Protein AF-A0A969PT98-F1 (afdb_monomer_lite)

Secondary structure (DSSP, 8-state):
-HHHHHHHHHHHHH-TTHHHHHHHHHHHHHHHTTT---HHHHHHHHHHHHHHHHHHHHHHHHHHTHHHHHHHHGGG-----HHHHHHHHHHHHHHTTS-SSHHHHH-TT---TT--HHHHHHHHHHHHHHHHHHHHHHHS-HHHHHHHHHHHHHHHHHHHHHHHHHT--GGG-GGGGHHHHHHHHHHHHHHHHHHHHS--SSHHHHHHHHHHHHHHHHHHHHHHT-

Foldseek 3Di:
DVVLLVVLLVLCVVPVLVVLVLVLVLVLVCVVVVVDDDPVNVVSVVSVVSSCVSCVVVVVVCVVVVVVVCVVQVVFLPLDPLVNLVVLLLVLLVCLQFNQCVCCVPPVPPPPVPPSVCVVVSVVVVVLLVVLLVCCVVPHDSSPSSSLCSLQPRQLVVVSVVCVVSVTSVSSDSVSRVSNSVSSVVSNVVVLVVQCPDPDPDVVSNVVSVVVVVVSVVSVVVVVVD

Radius of gyration: 20.77 Å; chains: 1; bounding box: 44×59×54 Å

pLDDT: mean 85.61, std 12.95, range [35.06, 97.88]

Sequence (226 aa):
MVFYSLSIVLGLYTHLLSILVAIAQGIYLVIIEKFRVSKKIVSYLISCFTAILLFSPWIFTILNHSSGAKAALAWLDKTAKLQENLISFVNNIFNAIIDFWFVYNYFPNLNFPNLRFGIYIKPLLLILMVYSFYFIYRKTSIKIWLFILTLTFVPPLLIVIRDINANSGSLSQARYLIPCYLGISIAIAYLFATQIKNKFRNLWQKKFWYLSTILLISFWDFILCN

Structure (mmCIF, N/CA/C/O backbone):
data_AF-A0A969PT98-F1
#
_entry.id   AF-A0A969PT98-F1
#
loop_
_atom_site.group_PDB
_atom_site.id
_atom_site.type_symbol
_atom_site.label_atom_id
_atom_site.label_alt_id
_atom_site.label_comp_id
_atom_site.label_asym_id
_atom_site.label_entity_id
_atom_site.label_seq_id
_atom_site.pdbx_PDB_ins_code
_atom_site.Cartn_x
_atom_site.Cartn_y
_atom_site.Cartn_z
_atom_site.occupancy
_atom_site.B_iso_or_equiv
_atom_site.auth_seq_id
_atom_site.auth_comp_id
_atom_site.auth_asym_id
_atom_site.auth_atom_id
_atom_site.pdbx_PDB_model_num
ATOM 1 N N . MET A 1 1 ? -15.927 -13.243 -10.147 1.00 79.06 1 MET A N 1
ATOM 2 C CA . MET A 1 1 ? -14.813 -13.788 -10.950 1.00 79.06 1 MET A CA 1
ATOM 3 C C . MET A 1 1 ? -14.511 -12.912 -12.162 1.00 79.06 1 MET A C 1
ATOM 5 O O . MET A 1 1 ? -13.425 -12.357 -12.204 1.00 79.06 1 MET A O 1
ATOM 9 N N . VAL A 1 2 ? -15.465 -12.703 -13.082 1.00 84.75 2 VAL A N 1
ATOM 10 C CA . VAL A 1 2 ? -15.249 -11.905 -14.313 1.00 84.75 2 VAL A CA 1
ATOM 11 C C . VAL A 1 2 ? -14.804 -10.467 -14.022 1.00 84.75 2 VAL A C 1
ATOM 13 O O . VAL A 1 2 ? -13.723 -10.078 -14.445 1.00 84.75 2 VAL A O 1
ATOM 16 N N . PHE A 1 3 ? -15.563 -9.710 -13.220 1.00 91.38 3 PHE A N 1
ATOM 17 C CA . PHE A 1 3 ? -15.194 -8.329 -12.867 1.00 91.38 3 PHE A CA 1
ATOM 18 C C . PHE A 1 3 ? -13.823 -8.222 -12.195 1.00 91.38 3 PHE A C 1
ATOM 20 O O . PHE A 1 3 ? -13.052 -7.329 -12.508 1.00 91.38 3 PHE A O 1
ATOM 27 N N . TYR A 1 4 ? -13.493 -9.170 -11.317 1.00 90.19 4 TYR A N 1
ATOM 28 C CA . TYR A 1 4 ? -12.198 -9.189 -10.644 1.00 90.19 4 TYR A CA 1
ATOM 29 C C . TYR A 1 4 ? -11.046 -9.490 -11.615 1.00 90.19 4 TYR A C 1
ATOM 31 O O . TYR A 1 4 ? -10.011 -8.834 -11.563 1.00 90.19 4 TYR A O 1
ATOM 39 N N . SER A 1 5 ? -11.251 -10.425 -12.549 1.00 88.31 5 SER A N 1
ATOM 40 C CA . SER A 1 5 ? -10.281 -10.716 -13.614 1.00 88.31 5 SER A CA 1
ATOM 41 C C . SER A 1 5 ? -10.047 -9.482 -14.486 1.00 88.31 5 SER A C 1
ATOM 43 O O . SER A 1 5 ? -8.901 -9.127 -14.736 1.00 88.31 5 SER A O 1
ATOM 45 N N . LEU A 1 6 ? -11.121 -8.781 -14.875 1.00 91.62 6 LEU A N 1
ATOM 46 C CA . LEU A 1 6 ? -11.037 -7.520 -15.619 1.00 91.62 6 LEU A CA 1
ATOM 47 C C . LEU A 1 6 ? -10.257 -6.453 -14.845 1.00 91.62 6 LEU A C 1
ATOM 49 O O . LEU A 1 6 ? -9.418 -5.783 -15.435 1.00 91.62 6 LEU A O 1
ATOM 53 N N . SER A 1 7 ? -10.467 -6.322 -13.531 1.00 93.81 7 SER A N 1
ATOM 54 C CA . SER A 1 7 ? -9.690 -5.391 -12.706 1.00 93.81 7 SER A CA 1
ATOM 55 C C . SER A 1 7 ? -8.195 -5.723 -12.691 1.00 93.81 7 SER A C 1
ATOM 57 O O . SER A 1 7 ? -7.383 -4.807 -12.800 1.00 93.81 7 SER A O 1
ATOM 59 N N . ILE A 1 8 ? -7.815 -7.006 -12.594 1.00 93.12 8 ILE A N 1
ATOM 60 C CA . ILE A 1 8 ? -6.398 -7.408 -12.655 1.00 93.12 8 ILE A CA 1
ATOM 61 C C . ILE A 1 8 ? -5.821 -7.122 -14.044 1.00 93.12 8 ILE A C 1
ATOM 63 O O . ILE A 1 8 ? -4.739 -6.552 -14.135 1.00 93.12 8 ILE A O 1
ATOM 67 N N . VAL A 1 9 ? -6.536 -7.481 -15.116 1.00 93.06 9 VAL A N 1
ATOM 68 C CA . VAL A 1 9 ? -6.104 -7.216 -16.498 1.00 93.06 9 VAL A CA 1
ATOM 69 C C . VAL A 1 9 ? -5.870 -5.726 -16.694 1.00 93.06 9 VAL A C 1
ATOM 71 O O . VAL A 1 9 ? -4.766 -5.326 -17.042 1.00 93.06 9 VAL A O 1
ATOM 74 N N . LEU A 1 10 ? -6.873 -4.894 -16.409 1.00 93.56 10 LEU A N 1
ATOM 75 C CA . LEU A 1 10 ? -6.755 -3.445 -16.548 1.00 93.56 10 LEU A CA 1
ATOM 76 C C . LEU A 1 10 ? -5.591 -2.902 -15.719 1.00 93.56 10 LEU A C 1
ATOM 78 O O . LEU A 1 10 ? -4.825 -2.087 -16.229 1.00 93.56 10 LEU A O 1
ATOM 82 N N . GLY A 1 11 ? -5.411 -3.407 -14.495 1.00 92.25 11 GLY A N 1
ATOM 83 C CA . GLY A 1 11 ? -4.276 -3.069 -13.643 1.00 92.25 11 GLY A CA 1
ATOM 84 C C . GLY A 1 11 ? -2.930 -3.406 -14.283 1.00 92.25 11 GLY A C 1
ATOM 85 O O . GLY A 1 11 ? -2.039 -2.564 -14.270 1.00 92.25 11 GLY A O 1
ATOM 86 N N . LEU A 1 12 ? -2.773 -4.592 -14.879 1.00 92.62 12 LEU A N 1
ATOM 87 C CA . LEU A 1 12 ? -1.535 -5.000 -15.561 1.00 92.62 12 LEU A CA 1
ATOM 88 C C . LEU A 1 12 ? -1.262 -4.153 -16.811 1.00 92.62 12 LEU A C 1
ATOM 90 O O . LEU A 1 12 ? -0.113 -3.793 -17.057 1.00 92.62 12 LEU A O 1
ATOM 94 N N . TYR A 1 13 ? -2.311 -3.790 -17.553 1.00 91.25 13 TYR A N 1
ATOM 95 C CA . TYR A 1 13 ? -2.217 -2.924 -18.732 1.00 91.25 13 TYR A CA 1
ATOM 96 C C . TYR A 1 13 ? -1.904 -1.461 -18.386 1.00 91.25 13 TYR A C 1
ATOM 98 O O . TYR A 1 13 ? -1.248 -0.786 -19.174 1.00 91.25 13 TYR A O 1
ATOM 106 N N . THR A 1 14 ? -2.344 -0.959 -17.226 1.00 90.69 14 THR A N 1
ATOM 107 C CA . THR A 1 14 ? -1.981 0.399 -16.772 1.00 90.69 14 THR A CA 1
ATOM 108 C C . THR A 1 14 ? -0.616 0.430 -16.105 1.00 90.69 14 THR A C 1
ATOM 110 O O . THR A 1 14 ? 0.157 1.361 -16.321 1.00 90.69 14 THR A O 1
ATOM 113 N N . HIS A 1 15 ? -0.321 -0.554 -15.255 1.00 88.19 15 HIS A N 1
ATOM 114 C CA . HIS A 1 15 ? 0.910 -0.573 -14.484 1.00 88.19 15 HIS A CA 1
ATOM 115 C C . HIS A 1 15 ? 1.327 -1.998 -14.097 1.00 88.19 15 HIS A C 1
ATOM 117 O O . HIS A 1 15 ? 0.662 -2.669 -13.308 1.00 88.19 15 HIS A O 1
ATOM 123 N N . LEU A 1 16 ? 2.507 -2.431 -14.551 1.00 87.88 16 LEU A N 1
ATOM 124 C CA . LEU A 1 16 ? 3.060 -3.768 -14.272 1.00 87.88 16 LEU A CA 1
ATOM 125 C C . LEU A 1 16 ? 3.146 -4.093 -12.767 1.00 87.88 16 LEU A C 1
ATOM 127 O O . LEU A 1 16 ? 2.915 -5.229 -12.364 1.00 87.88 16 LEU A O 1
ATOM 131 N N . LEU A 1 17 ? 3.419 -3.097 -11.909 1.00 87.88 17 LEU A N 1
ATOM 132 C CA . LEU A 1 17 ? 3.474 -3.307 -10.450 1.00 87.88 17 LEU A CA 1
ATOM 133 C C . LEU A 1 17 ? 2.110 -3.589 -9.797 1.00 87.88 17 LEU A C 1
ATOM 135 O O . LEU A 1 17 ? 2.072 -3.904 -8.609 1.00 87.88 17 LEU A O 1
ATOM 139 N N . SER A 1 18 ? 1.000 -3.537 -10.538 1.00 91.19 18 SER A N 1
ATOM 140 C CA . SER A 1 18 ? -0.303 -4.011 -10.045 1.00 91.19 18 SER A CA 1
ATOM 141 C C . SER A 1 18 ? -0.260 -5.481 -9.610 1.00 91.19 18 SER A C 1
ATOM 143 O O . SER A 1 18 ? -1.013 -5.879 -8.719 1.00 91.19 18 SER A O 1
ATOM 145 N N . ILE A 1 19 ? 0.692 -6.266 -10.130 1.00 93.31 19 ILE A N 1
ATOM 146 C CA . ILE A 1 19 ? 0.949 -7.630 -9.662 1.00 93.31 19 ILE A CA 1
ATOM 147 C C . ILE A 1 19 ? 1.291 -7.689 -8.166 1.00 93.31 19 ILE A C 1
ATOM 149 O O . ILE A 1 19 ? 0.906 -8.641 -7.495 1.00 93.31 19 ILE A O 1
ATOM 153 N N . LEU A 1 20 ? 1.939 -6.660 -7.606 1.00 94.62 20 LEU A N 1
ATOM 154 C CA . LEU A 1 20 ? 2.238 -6.595 -6.171 1.00 94.62 20 LEU A CA 1
ATOM 155 C C . LEU A 1 20 ? 0.957 -6.481 -5.338 1.00 94.62 20 LEU A C 1
ATOM 157 O O . LEU A 1 20 ? 0.854 -7.077 -4.266 1.00 94.62 20 LEU A O 1
ATOM 161 N N . VAL A 1 21 ? -0.040 -5.755 -5.851 1.00 95.00 21 VAL A N 1
ATOM 162 C CA . VAL A 1 21 ? -1.365 -5.646 -5.227 1.00 95.00 21 VAL A CA 1
ATOM 163 C C . VAL A 1 21 ? -2.109 -6.972 -5.328 1.00 95.00 21 VAL A C 1
ATOM 165 O O . VAL A 1 21 ? -2.705 -7.402 -4.342 1.00 95.00 21 VAL A O 1
ATOM 168 N N . ALA A 1 22 ? -2.033 -7.652 -6.475 1.00 95.88 22 ALA A N 1
ATOM 169 C CA . ALA A 1 22 ? -2.583 -8.997 -6.610 1.00 95.88 22 ALA A CA 1
ATOM 170 C C . ALA A 1 22 ? -1.934 -9.943 -5.583 1.00 95.88 22 ALA A C 1
ATOM 172 O O . ALA A 1 22 ? -2.643 -10.576 -4.810 1.00 95.88 22 ALA A O 1
ATOM 173 N N . ILE A 1 23 ? -0.602 -9.959 -5.453 1.00 96.94 23 ILE A N 1
ATOM 174 C CA . ILE A 1 23 ? 0.094 -10.773 -4.439 1.00 96.94 23 ILE A CA 1
ATOM 175 C C . ILE A 1 23 ? -0.390 -10.439 -3.019 1.00 96.94 23 ILE A C 1
ATOM 177 O O . ILE A 1 23 ? -0.700 -11.354 -2.255 1.00 96.94 23 ILE A O 1
ATOM 181 N N . ALA A 1 24 ? -0.530 -9.154 -2.674 1.00 96.94 24 ALA A N 1
ATOM 182 C CA . ALA A 1 24 ? -1.074 -8.733 -1.382 1.00 96.94 24 ALA A CA 1
ATOM 183 C C . ALA A 1 24 ? -2.491 -9.288 -1.137 1.00 96.94 24 ALA A C 1
ATOM 185 O O . ALA A 1 24 ? -2.772 -9.823 -0.062 1.00 96.94 24 ALA A O 1
ATOM 186 N N . GLN A 1 25 ? -3.364 -9.229 -2.147 1.00 96.50 25 GLN A N 1
ATOM 187 C CA . GLN A 1 25 ? -4.721 -9.783 -2.094 1.00 96.50 25 GLN A CA 1
ATOM 188 C C . GLN A 1 25 ? -4.727 -11.316 -1.999 1.00 96.50 25 GLN A C 1
ATOM 190 O O . GLN A 1 25 ? -5.554 -11.882 -1.283 1.00 96.50 25 GLN A O 1
ATOM 195 N N . GLY A 1 26 ? -3.789 -11.993 -2.664 1.00 96.75 26 GLY A N 1
ATOM 196 C CA . GLY A 1 26 ? -3.596 -13.437 -2.558 1.00 96.75 26 GLY A CA 1
ATOM 197 C C . GLY A 1 26 ? -3.192 -13.860 -1.147 1.00 96.75 26 GLY A C 1
ATOM 198 O O . GLY A 1 26 ? -3.825 -14.745 -0.571 1.00 96.75 26 GLY A O 1
ATOM 199 N N . ILE A 1 27 ? -2.201 -13.183 -0.555 1.00 97.19 27 ILE A N 1
ATOM 200 C CA . ILE A 1 27 ? -1.777 -13.409 0.838 1.00 97.19 27 ILE A CA 1
ATOM 201 C C . ILE A 1 27 ? -2.952 -13.177 1.792 1.00 97.19 27 ILE A C 1
ATOM 203 O O . ILE A 1 27 ? -3.241 -14.029 2.635 1.00 97.19 27 ILE A O 1
ATOM 207 N N . TYR A 1 28 ? -3.669 -12.062 1.626 1.00 97.69 28 TYR A N 1
ATOM 208 C CA . TYR A 1 28 ? -4.881 -11.769 2.388 1.00 97.69 28 TYR A CA 1
ATOM 209 C C . TYR A 1 28 ? -5.888 -12.924 2.319 1.00 97.69 28 TYR A C 1
ATOM 211 O O . TYR A 1 28 ? -6.358 -13.404 3.353 1.00 97.69 28 TYR A O 1
ATOM 219 N N . LEU A 1 29 ? -6.198 -13.398 1.111 1.00 97.25 29 LEU A N 1
ATOM 220 C CA . LEU A 1 29 ? -7.203 -14.432 0.901 1.00 97.25 29 LEU A CA 1
ATOM 221 C C . LEU A 1 29 ? -6.787 -15.770 1.525 1.00 97.25 29 LEU A C 1
ATOM 223 O O . LEU A 1 29 ? -7.607 -16.410 2.183 1.00 97.25 29 LEU A O 1
ATOM 227 N N . VAL A 1 30 ? -5.520 -16.166 1.374 1.00 97.12 30 VAL A N 1
ATOM 228 C CA . VAL A 1 30 ? -4.971 -17.398 1.965 1.00 97.12 30 VAL A CA 1
ATOM 229 C C . VAL A 1 30 ? -5.085 -17.377 3.491 1.00 97.12 30 VAL A C 1
ATOM 231 O O . VAL A 1 30 ? -5.524 -18.364 4.086 1.00 97.12 30 VAL A O 1
ATOM 234 N N . ILE A 1 31 ? -4.752 -16.251 4.128 1.00 97.06 31 ILE A N 1
ATOM 235 C CA . ILE A 1 31 ? -4.847 -16.107 5.587 1.00 97.06 31 ILE A CA 1
ATOM 236 C C . ILE A 1 31 ? -6.314 -16.146 6.043 1.00 97.06 31 ILE A C 1
ATOM 238 O O . ILE A 1 31 ? -6.644 -16.857 6.995 1.00 97.06 31 ILE A O 1
ATOM 242 N N . ILE A 1 32 ? -7.218 -15.433 5.359 1.00 97.19 32 ILE A N 1
ATOM 243 C CA . ILE A 1 32 ? -8.652 -15.405 5.705 1.00 97.19 32 ILE A CA 1
ATOM 244 C C . ILE A 1 32 ? -9.302 -16.784 5.576 1.00 97.19 32 ILE A C 1
ATOM 246 O O . ILE A 1 32 ? -10.131 -17.160 6.408 1.00 97.19 32 ILE A O 1
ATOM 250 N N . GLU A 1 33 ? -8.914 -17.552 4.564 1.00 96.56 33 GLU A N 1
ATOM 251 C CA . GLU A 1 33 ? -9.415 -18.907 4.326 1.00 96.56 33 GLU A CA 1
ATOM 252 C C . GLU A 1 33 ? -8.620 -19.970 5.118 1.00 96.56 33 GLU A C 1
ATOM 254 O O . GLU A 1 33 ? -8.833 -21.171 4.945 1.00 96.56 33 GLU A O 1
ATOM 259 N N . LYS A 1 34 ? -7.739 -19.544 6.041 1.00 94.94 34 LYS A N 1
ATOM 260 C CA . LYS A 1 34 ? -6.956 -20.400 6.950 1.00 94.94 34 LYS A CA 1
ATOM 261 C C . LYS A 1 34 ? -6.143 -21.470 6.216 1.00 94.94 34 LYS A C 1
ATOM 263 O O . LYS A 1 34 ? -6.106 -22.619 6.656 1.00 94.94 34 LYS A O 1
ATOM 268 N N . PHE A 1 35 ? -5.530 -21.101 5.092 1.00 93.31 35 PHE A N 1
ATOM 269 C CA . PHE A 1 35 ? -4.738 -22.000 4.242 1.00 93.31 35 PHE A CA 1
ATOM 270 C C . PHE A 1 35 ? -5.522 -23.203 3.682 1.00 93.31 35 PHE A C 1
ATOM 272 O O . PHE A 1 35 ? -4.926 -24.170 3.214 1.00 93.31 35 PHE A O 1
ATOM 279 N N . ARG A 1 36 ? -6.862 -23.162 3.696 1.00 93.50 36 ARG A N 1
ATOM 280 C CA . ARG A 1 36 ? -7.706 -24.205 3.099 1.00 93.50 36 ARG A CA 1
ATOM 281 C C . ARG A 1 36 ? -8.058 -23.837 1.668 1.00 93.50 36 ARG A C 1
ATOM 283 O O . ARG A 1 36 ? -8.481 -22.714 1.407 1.00 93.50 36 ARG A O 1
ATOM 290 N N . VAL A 1 37 ? -7.966 -24.799 0.752 1.00 93.75 37 VAL A N 1
ATOM 291 C CA . VAL A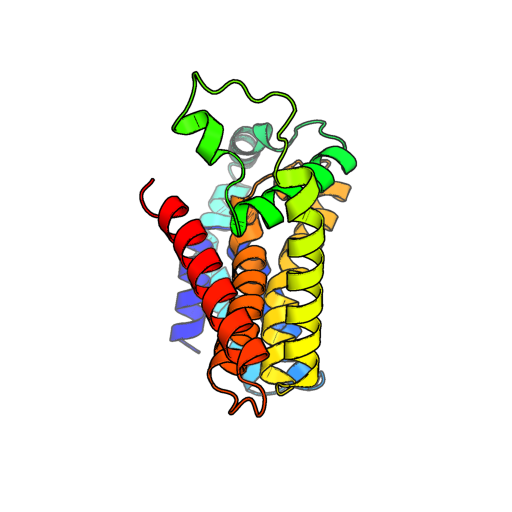 1 37 ? -8.397 -24.607 -0.639 1.00 93.75 37 VAL A CA 1
ATOM 292 C C . VAL A 1 37 ? -9.915 -24.450 -0.671 1.00 93.75 37 VAL A C 1
ATOM 294 O O . VAL A 1 37 ? -10.662 -25.415 -0.526 1.00 93.75 37 VAL A O 1
ATOM 297 N N . SER A 1 38 ? -10.380 -23.214 -0.839 1.00 95.06 38 SER A N 1
ATOM 298 C CA . SER A 1 38 ? -11.801 -22.893 -0.942 1.00 95.06 38 SER A CA 1
ATOM 299 C C . SER A 1 38 ? -12.173 -22.447 -2.352 1.00 95.06 38 SER A C 1
ATOM 301 O O . SER A 1 38 ? -11.320 -22.045 -3.148 1.00 95.06 38 SER A O 1
ATOM 303 N N . LYS A 1 39 ? -13.476 -22.451 -2.663 1.00 93.81 39 LYS A N 1
ATOM 304 C CA . LYS A 1 39 ? -13.993 -21.950 -3.951 1.00 93.81 39 LYS A CA 1
ATOM 305 C C . LYS A 1 39 ? -13.531 -20.517 -4.245 1.00 93.81 39 LYS A C 1
ATOM 307 O O . LYS A 1 39 ? -13.347 -20.166 -5.407 1.00 93.81 39 LYS A O 1
ATOM 312 N N . LYS A 1 40 ? -13.312 -19.696 -3.209 1.00 93.75 40 LYS A N 1
ATOM 313 C CA . LYS A 1 40 ? -12.803 -18.328 -3.371 1.00 93.75 40 LYS A CA 1
ATOM 314 C C . LYS A 1 40 ? -11.342 -18.313 -3.804 1.00 93.75 40 LYS A C 1
ATOM 316 O O . LYS A 1 40 ? -11.027 -17.580 -4.733 1.00 93.75 40 LYS A O 1
ATOM 321 N N . ILE A 1 41 ? -10.484 -19.130 -3.181 1.00 94.69 41 ILE A N 1
ATOM 322 C CA . ILE A 1 41 ? -9.074 -19.258 -3.587 1.00 94.69 41 ILE A CA 1
ATOM 323 C C . ILE A 1 41 ? -8.995 -19.745 -5.029 1.00 94.69 41 ILE A C 1
ATOM 325 O O . ILE A 1 41 ? -8.310 -19.131 -5.839 1.00 94.69 41 ILE A O 1
ATOM 329 N N . VAL A 1 42 ? -9.748 -20.791 -5.375 1.00 95.19 42 VAL A N 1
ATOM 330 C CA . VAL A 1 42 ? -9.774 -21.310 -6.748 1.00 95.19 42 VAL A CA 1
ATOM 331 C C . VAL A 1 42 ? -10.249 -20.234 -7.732 1.00 95.19 42 VAL A C 1
ATOM 333 O O . VAL A 1 42 ? -9.585 -19.991 -8.734 1.00 95.19 42 VAL A O 1
ATOM 336 N N . SER A 1 43 ? -11.339 -19.517 -7.435 1.00 94.75 43 SER A N 1
ATOM 337 C CA . SER A 1 43 ? -11.830 -18.438 -8.309 1.00 94.75 43 SER A CA 1
ATOM 338 C C . SER A 1 43 ? -10.824 -17.291 -8.458 1.00 94.75 43 SER A C 1
ATOM 340 O O . SER A 1 43 ? -10.668 -16.750 -9.554 1.00 94.75 43 SER A O 1
ATOM 342 N N . TYR A 1 44 ? -10.119 -16.938 -7.381 1.00 95.88 44 TYR A N 1
ATOM 343 C CA . TYR A 1 44 ? -9.041 -15.952 -7.398 1.00 95.88 44 TYR A CA 1
ATOM 344 C C . TYR A 1 44 ? -7.882 -16.415 -8.291 1.00 95.88 44 TYR A C 1
ATOM 346 O O . TYR A 1 44 ? -7.465 -15.671 -9.175 1.00 95.88 44 TYR A O 1
ATOM 354 N N . LEU A 1 45 ? -7.423 -17.662 -8.141 1.00 95.44 45 LEU A N 1
ATOM 355 C CA . LEU A 1 45 ? -6.340 -18.222 -8.953 1.00 95.44 45 LEU A CA 1
ATOM 356 C C . LEU A 1 45 ? -6.706 -18.277 -10.437 1.00 95.44 45 LEU A C 1
ATOM 358 O O . LEU A 1 45 ? -5.899 -17.872 -11.270 1.00 95.44 45 LEU A O 1
ATOM 362 N N . ILE A 1 46 ? -7.931 -18.697 -10.775 1.00 96.19 46 ILE A N 1
ATOM 363 C CA . ILE A 1 46 ? -8.386 -18.685 -12.171 1.00 96.19 46 ILE A CA 1
ATOM 364 C C . ILE A 1 46 ? -8.468 -17.244 -12.697 1.00 96.19 46 ILE A C 1
ATOM 366 O O . ILE A 1 46 ? -8.135 -17.001 -13.854 1.00 96.19 46 ILE A O 1
ATOM 370 N N . SER A 1 47 ? -8.850 -16.271 -11.861 1.00 95.75 47 SER A N 1
ATOM 371 C CA . SER A 1 47 ? -8.867 -14.856 -12.262 1.00 95.75 47 SER A CA 1
ATOM 372 C C . SER A 1 47 ? -7.460 -14.336 -12.572 1.00 95.75 47 SER A C 1
ATOM 374 O O . SER A 1 47 ? -7.256 -13.713 -13.611 1.00 95.75 47 SER A O 1
ATOM 376 N N . CYS A 1 48 ? -6.476 -14.643 -11.721 1.00 94.75 48 CYS A N 1
ATOM 377 C CA . CYS A 1 48 ? -5.072 -14.298 -11.959 1.00 94.75 48 CYS A CA 1
ATOM 378 C C . CYS A 1 48 ? -4.526 -14.982 -13.216 1.00 94.75 48 CYS A C 1
ATOM 380 O O . CYS A 1 48 ? -3.876 -14.335 -14.031 1.00 94.75 48 CYS A O 1
ATOM 382 N N . PHE A 1 49 ? -4.829 -16.268 -13.402 1.00 95.19 49 PHE A N 1
ATOM 383 C CA . PHE A 1 49 ? -4.421 -17.017 -14.587 1.00 95.19 49 PHE A CA 1
ATOM 384 C C . PHE A 1 49 ? -5.012 -16.419 -15.868 1.00 95.19 49 PHE A C 1
ATOM 386 O O . PHE A 1 49 ? -4.284 -16.156 -16.820 1.00 95.19 49 PHE A O 1
ATOM 393 N N . THR A 1 50 ? -6.312 -16.115 -15.860 1.00 94.88 50 THR A N 1
ATOM 394 C CA . THR A 1 50 ? -6.996 -15.455 -16.982 1.00 94.88 50 THR A CA 1
ATOM 395 C C . THR A 1 50 ? -6.359 -14.101 -17.284 1.00 94.88 50 THR A C 1
ATOM 397 O O . THR A 1 50 ? -6.141 -13.768 -18.446 1.00 94.88 50 THR A O 1
ATOM 400 N N . ALA A 1 51 ? -6.006 -13.331 -16.252 1.00 94.12 51 ALA A N 1
ATOM 401 C CA . ALA A 1 51 ? -5.367 -12.039 -16.440 1.00 94.12 51 ALA A CA 1
ATOM 402 C C . ALA A 1 51 ? -3.962 -12.146 -17.050 1.00 94.12 51 ALA A C 1
ATOM 404 O O . ALA A 1 51 ? -3.635 -11.381 -17.954 1.00 94.12 51 ALA A O 1
ATOM 405 N N . ILE A 1 52 ? -3.160 -13.119 -16.609 1.00 93.38 52 ILE A N 1
ATOM 406 C CA . ILE A 1 52 ? -1.834 -13.397 -17.179 1.00 93.38 52 ILE A CA 1
ATOM 407 C C . ILE A 1 52 ? -1.957 -1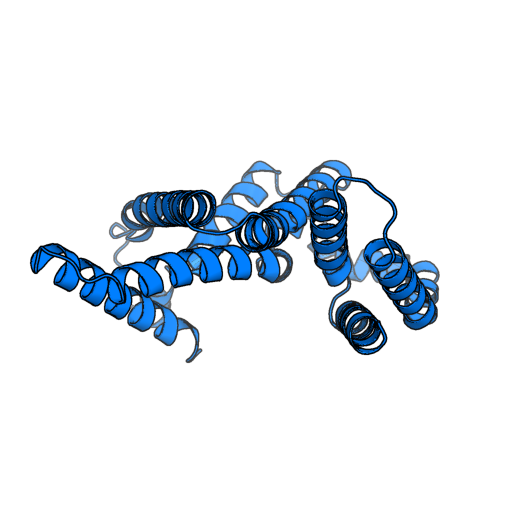3.849 -18.637 1.00 93.38 52 ILE A C 1
ATOM 409 O O . ILE A 1 52 ? -1.201 -13.370 -19.479 1.00 93.38 52 ILE A O 1
ATOM 413 N N . LEU A 1 53 ? -2.921 -14.719 -18.957 1.00 94.94 53 LEU A N 1
ATOM 414 C CA . LEU A 1 53 ? -3.173 -15.145 -20.336 1.00 94.94 53 LEU A CA 1
ATOM 415 C C . LEU A 1 53 ? -3.547 -13.965 -21.236 1.00 94.94 53 LEU A C 1
ATOM 417 O O . LEU A 1 53 ? -2.991 -13.834 -22.324 1.00 94.94 53 LEU A O 1
ATOM 421 N N . LEU A 1 54 ? -4.435 -13.082 -20.778 1.00 94.50 54 LEU A N 1
ATOM 422 C CA . LEU A 1 54 ? -4.831 -11.898 -21.543 1.00 94.50 54 LEU A CA 1
ATOM 423 C C . LEU A 1 54 ? -3.686 -10.887 -21.687 1.00 94.50 54 LEU A C 1
ATOM 425 O O . LEU A 1 54 ? -3.569 -10.246 -22.725 1.00 94.50 54 LEU A O 1
ATOM 429 N N . PHE A 1 55 ? -2.812 -10.776 -20.684 1.00 94.00 55 PHE A N 1
ATOM 430 C CA . PHE A 1 55 ? -1.626 -9.918 -20.732 1.00 94.00 55 PHE A CA 1
ATOM 431 C C . PHE A 1 55 ? -0.429 -10.562 -21.466 1.00 94.00 55 PHE A C 1
ATOM 433 O O . PHE A 1 55 ? 0.571 -9.893 -21.733 1.00 94.00 55 PHE A O 1
ATOM 440 N N . SER A 1 56 ? -0.516 -11.842 -21.841 1.00 93.44 56 SER A N 1
ATOM 441 C CA . SER A 1 56 ? 0.589 -12.588 -22.458 1.00 93.44 56 SER A CA 1
ATOM 442 C C . SER A 1 56 ? 1.176 -11.976 -23.740 1.00 93.44 56 SER A C 1
ATOM 444 O O . SER A 1 56 ? 2.397 -12.083 -23.894 1.00 93.44 56 SER A O 1
ATOM 446 N N . PRO A 1 57 ? 0.423 -11.267 -24.617 1.00 92.88 57 PRO A N 1
ATOM 447 C CA . PRO A 1 57 ? 1.023 -10.610 -25.779 1.00 92.88 57 PRO A CA 1
ATOM 448 C C . PRO A 1 57 ? 2.092 -9.584 -25.381 1.00 92.88 57 PRO A C 1
ATOM 450 O O . PRO A 1 57 ? 3.141 -9.508 -26.015 1.00 92.88 57 PRO A O 1
ATOM 453 N N . TRP A 1 58 ? 1.873 -8.844 -24.290 1.00 90.94 58 TRP A N 1
ATOM 454 C CA . TRP A 1 58 ? 2.845 -7.877 -23.773 1.00 90.94 58 TRP A CA 1
ATOM 455 C C . TRP A 1 58 ? 4.020 -8.543 -23.067 1.00 90.94 58 TRP A C 1
ATOM 457 O O . TRP A 1 58 ? 5.148 -8.070 -23.164 1.00 90.94 58 TRP A O 1
ATOM 467 N N . ILE A 1 59 ? 3.788 -9.671 -22.393 1.00 90.00 59 ILE A N 1
ATOM 468 C CA . ILE A 1 59 ? 4.887 -10.467 -21.830 1.00 90.00 59 ILE A CA 1
ATOM 469 C C . ILE A 1 59 ? 5.831 -10.897 -22.959 1.00 90.00 59 ILE A C 1
ATOM 471 O O . ILE A 1 59 ? 7.043 -10.718 -22.850 1.00 90.00 59 ILE A O 1
ATOM 475 N N . PHE A 1 60 ? 5.281 -11.395 -24.068 1.00 92.88 60 PHE A N 1
ATOM 476 C CA . PHE A 1 60 ? 6.065 -11.803 -25.231 1.00 92.88 60 PHE A CA 1
ATOM 477 C C . PHE A 1 60 ? 6.864 -10.638 -25.836 1.00 92.88 60 PHE A C 1
ATOM 479 O O . PHE A 1 60 ? 8.054 -10.791 -26.118 1.00 92.88 60 PHE A O 1
ATOM 486 N N . THR A 1 61 ? 6.262 -9.453 -25.988 1.00 90.25 61 THR A N 1
ATOM 487 C CA . THR A 1 61 ? 6.978 -8.288 -26.537 1.00 90.25 61 THR A CA 1
ATOM 488 C C . THR A 1 61 ? 8.105 -7.807 -25.625 1.00 90.25 61 THR A C 1
ATOM 490 O O . THR A 1 61 ? 9.189 -7.517 -26.136 1.00 90.25 61 THR A O 1
ATOM 493 N N . ILE A 1 62 ? 7.891 -7.776 -24.303 1.00 87.69 62 ILE A N 1
ATOM 494 C CA . ILE A 1 62 ? 8.906 -7.380 -23.310 1.00 87.69 62 ILE A CA 1
ATOM 495 C C . ILE A 1 62 ? 10.100 -8.339 -23.334 1.00 87.69 62 ILE A C 1
ATOM 497 O O . ILE A 1 62 ? 11.247 -7.890 -23.298 1.00 87.69 62 ILE A O 1
ATOM 501 N N . LEU A 1 63 ? 9.850 -9.650 -23.418 1.00 88.50 63 LEU A N 1
ATOM 502 C CA . LEU A 1 63 ? 10.918 -10.653 -23.448 1.00 88.50 63 LEU A CA 1
ATOM 503 C C . LEU A 1 63 ? 11.752 -10.562 -24.732 1.00 88.50 63 LEU A C 1
ATOM 505 O O . LEU A 1 63 ? 12.982 -10.609 -24.664 1.00 88.50 63 LEU A O 1
ATOM 509 N N . ASN A 1 64 ? 11.108 -10.351 -25.883 1.00 91.88 64 ASN A N 1
ATOM 510 C CA . ASN A 1 64 ? 11.806 -10.231 -27.167 1.00 91.88 64 ASN A CA 1
ATOM 511 C C . ASN A 1 64 ? 12.555 -8.899 -27.334 1.00 91.88 64 ASN A C 1
ATOM 513 O O . ASN A 1 64 ? 13.545 -8.845 -28.056 1.00 91.88 64 ASN A O 1
ATOM 517 N N . HIS A 1 65 ? 12.134 -7.838 -26.638 1.00 88.88 65 HIS A N 1
ATOM 518 C CA . HIS A 1 65 ? 12.785 -6.520 -26.655 1.00 88.88 65 HIS A CA 1
ATOM 519 C C . HIS A 1 65 ? 13.479 -6.207 -25.322 1.00 88.88 65 HIS A C 1
ATOM 521 O O . HIS A 1 65 ? 13.445 -5.077 -24.828 1.00 88.88 65 HIS A O 1
ATOM 527 N N . SER A 1 66 ? 14.129 -7.211 -24.727 1.00 80.56 66 SER A N 1
ATOM 528 C CA . SER A 1 66 ? 14.746 -7.099 -23.398 1.00 80.56 66 SER A CA 1
ATOM 529 C C . SER A 1 66 ? 15.819 -6.004 -23.298 1.00 80.56 66 SER A C 1
ATOM 531 O O . SER A 1 66 ? 15.961 -5.380 -22.246 1.00 80.56 66 SER A O 1
ATOM 533 N N . SER A 1 67 ? 16.540 -5.709 -24.385 1.00 82.19 67 SER A N 1
ATOM 534 C CA . SER A 1 67 ? 17.493 -4.592 -24.455 1.00 82.19 67 SER A CA 1
ATOM 535 C C . SER A 1 67 ? 16.797 -3.231 -24.340 1.00 82.19 67 SER A C 1
ATOM 537 O O . SER A 1 67 ? 17.227 -2.387 -23.555 1.00 82.19 67 SER A O 1
ATOM 539 N N . GLY A 1 68 ? 15.681 -3.042 -25.050 1.00 82.88 68 GLY A N 1
ATOM 540 C CA . GLY A 1 68 ? 14.846 -1.844 -24.957 1.00 82.88 68 GLY A CA 1
ATOM 541 C C . GLY A 1 68 ? 14.208 -1.687 -23.576 1.00 82.88 68 GLY A C 1
ATOM 542 O O . GLY A 1 68 ? 14.205 -0.591 -23.019 1.00 82.88 68 GLY A O 1
ATOM 543 N N . ALA A 1 69 ? 13.751 -2.790 -22.974 1.00 79.25 69 ALA A N 1
ATOM 544 C CA . ALA A 1 69 ? 13.220 -2.788 -21.611 1.00 79.25 69 ALA A CA 1
ATOM 545 C C . ALA A 1 69 ? 14.284 -2.383 -20.575 1.00 79.25 69 ALA A C 1
ATOM 547 O O . ALA A 1 69 ? 14.005 -1.565 -19.699 1.00 79.25 69 ALA A O 1
ATOM 548 N N . LYS A 1 70 ? 15.519 -2.892 -20.697 1.00 81.62 70 LYS A N 1
ATOM 549 C CA . LYS A 1 70 ? 16.641 -2.471 -19.842 1.00 81.62 70 LYS A CA 1
ATOM 550 C C . LYS A 1 70 ? 16.978 -0.994 -20.035 1.00 81.62 70 LYS A C 1
ATOM 552 O O . LYS A 1 70 ? 17.113 -0.284 -19.048 1.00 81.62 70 LYS A O 1
ATOM 557 N N . ALA A 1 71 ? 17.039 -0.509 -21.275 1.00 83.44 71 ALA A N 1
ATOM 558 C CA . ALA A 1 71 ? 17.294 0.905 -21.554 1.00 83.44 71 ALA A CA 1
ATOM 559 C C . ALA A 1 71 ? 16.213 1.820 -20.944 1.00 83.44 71 ALA A C 1
ATOM 561 O O . ALA A 1 71 ? 16.534 2.822 -20.308 1.00 83.44 71 ALA A O 1
ATOM 562 N N . ALA A 1 72 ? 14.937 1.438 -21.052 1.00 81.31 72 ALA A N 1
ATOM 563 C CA . ALA A 1 72 ? 13.819 2.174 -20.459 1.00 81.31 72 ALA A CA 1
ATOM 564 C C . ALA A 1 72 ? 13.837 2.183 -18.919 1.00 81.31 72 ALA A C 1
ATOM 566 O O . ALA A 1 72 ? 13.248 3.070 -18.299 1.00 81.31 72 ALA A O 1
ATOM 567 N N . LEU A 1 73 ? 14.505 1.208 -18.297 1.00 82.19 73 LEU A N 1
ATOM 568 C CA . LEU A 1 73 ? 14.644 1.076 -16.846 1.00 82.19 73 LEU A CA 1
ATOM 569 C C . LEU A 1 73 ? 16.032 1.487 -16.338 1.00 82.19 73 LEU A C 1
ATOM 571 O O . LEU A 1 73 ? 16.240 1.467 -15.131 1.00 82.19 73 LEU A O 1
ATOM 575 N N . ALA A 1 74 ? 16.951 1.927 -17.202 1.00 81.69 74 ALA A N 1
ATOM 576 C CA . ALA A 1 74 ? 18.321 2.280 -16.814 1.00 81.69 74 ALA A CA 1
ATOM 577 C C . ALA A 1 74 ? 18.372 3.401 -15.759 1.00 81.69 74 ALA A C 1
ATOM 579 O O . ALA A 1 74 ? 19.291 3.478 -14.952 1.00 81.69 74 ALA A O 1
ATOM 580 N N . TRP A 1 75 ? 17.343 4.252 -15.707 1.00 79.50 75 TRP A N 1
ATOM 581 C CA . TRP A 1 75 ? 17.201 5.281 -14.676 1.00 79.50 75 TRP A CA 1
ATOM 582 C C . TRP A 1 75 ? 16.917 4.716 -13.268 1.00 79.50 75 TRP A C 1
ATOM 584 O O . TRP A 1 75 ? 17.071 5.452 -12.289 1.00 79.50 75 TRP A O 1
ATOM 594 N N . LEU A 1 76 ? 16.488 3.449 -13.156 1.00 76.94 76 LEU A N 1
ATOM 595 C CA . LEU A 1 76 ? 16.315 2.715 -11.896 1.00 76.94 76 LEU A CA 1
ATOM 596 C C . LEU A 1 76 ? 17.597 2.032 -11.425 1.00 76.94 76 LEU A C 1
ATOM 598 O O . LEU A 1 76 ? 17.713 1.820 -10.221 1.00 76.94 76 LEU A O 1
ATOM 602 N N . ASP A 1 77 ? 18.555 1.759 -12.313 1.00 71.94 77 ASP A N 1
ATOM 603 C CA . ASP A 1 77 ? 19.882 1.205 -11.981 1.00 71.94 77 ASP A CA 1
ATOM 604 C C . ASP A 1 77 ? 20.801 2.272 -11.360 1.00 71.94 77 ASP A C 1
ATOM 606 O O . ASP A 1 77 ? 22.022 2.287 -11.528 1.00 71.94 77 ASP A O 1
ATOM 610 N N . LYS A 1 78 ? 20.208 3.218 -10.628 1.00 62.84 78 LYS A N 1
ATOM 611 C CA . LYS A 1 78 ? 20.969 4.164 -9.830 1.00 62.84 78 LYS A CA 1
ATOM 612 C C . LYS A 1 78 ? 21.663 3.388 -8.725 1.00 62.84 78 LYS A C 1
ATOM 614 O O . LYS A 1 78 ? 21.013 2.714 -7.933 1.00 62.84 78 LYS A O 1
ATOM 619 N N . THR A 1 79 ? 22.965 3.614 -8.606 1.00 58.66 79 THR A N 1
ATOM 620 C CA . THR A 1 79 ? 23.839 3.223 -7.491 1.00 58.66 79 THR A CA 1
ATOM 621 C C . THR A 1 79 ? 23.466 3.921 -6.172 1.00 58.66 79 THR A C 1
ATOM 623 O O . THR A 1 79 ? 24.339 4.264 -5.375 1.00 58.66 79 THR A O 1
ATOM 626 N N . ALA A 1 80 ? 22.184 4.213 -5.949 1.00 64.69 80 ALA A N 1
ATOM 627 C CA . ALA A 1 80 ? 21.697 4.749 -4.695 1.00 64.69 80 ALA A CA 1
ATOM 628 C C . ALA A 1 80 ? 21.799 3.637 -3.654 1.00 64.69 80 ALA A C 1
ATOM 630 O O . ALA A 1 80 ? 21.280 2.532 -3.838 1.00 64.69 80 ALA A O 1
ATOM 631 N N . LYS A 1 81 ? 22.490 3.920 -2.550 1.00 82.62 81 LYS A N 1
ATOM 632 C CA . LYS A 1 81 ? 22.589 2.968 -1.442 1.00 82.62 81 LYS A CA 1
ATOM 633 C C . LYS A 1 81 ? 21.181 2.679 -0.919 1.00 82.62 81 LYS A C 1
ATOM 635 O O . LYS A 1 81 ? 20.352 3.583 -0.843 1.00 82.62 81 LYS A O 1
ATOM 640 N N . LEU A 1 82 ? 20.924 1.449 -0.467 1.00 84.56 82 LEU A N 1
ATOM 641 C CA . LEU A 1 82 ? 19.639 1.067 0.140 1.00 84.56 82 LEU A CA 1
ATOM 642 C C . LEU A 1 82 ? 19.184 2.068 1.218 1.00 84.56 82 LEU A C 1
ATOM 644 O O . LEU A 1 82 ? 18.003 2.384 1.320 1.00 84.56 82 LEU A O 1
ATOM 648 N N . GLN A 1 83 ? 20.133 2.613 1.983 1.00 87.06 83 GLN A N 1
ATOM 649 C CA . GLN A 1 83 ? 19.885 3.653 2.978 1.00 87.06 83 GLN A CA 1
ATOM 650 C C . GLN A 1 83 ? 19.237 4.914 2.382 1.00 87.06 83 GLN A C 1
ATOM 652 O O . GLN A 1 83 ? 18.288 5.436 2.960 1.00 87.06 83 GLN A O 1
ATOM 657 N N . GLU A 1 84 ? 19.704 5.393 1.230 1.00 86.56 84 GLU A N 1
ATOM 658 C CA . GLU A 1 84 ? 19.133 6.560 0.548 1.00 86.56 84 GLU A CA 1
ATOM 659 C C . GLU A 1 84 ? 17.720 6.254 0.044 1.00 86.56 84 GLU A C 1
ATOM 661 O O . GLU A 1 84 ? 16.804 7.050 0.251 1.00 86.56 84 GLU A O 1
ATOM 666 N N . ASN A 1 85 ? 17.511 5.059 -0.519 1.00 88.31 85 ASN A N 1
ATOM 667 C CA . ASN A 1 85 ? 16.186 4.606 -0.942 1.00 88.31 85 ASN A CA 1
ATOM 668 C C . ASN A 1 85 ? 15.206 4.522 0.238 1.00 88.31 85 ASN A C 1
ATOM 670 O O . ASN A 1 85 ? 14.057 4.936 0.097 1.00 88.31 85 ASN A O 1
ATOM 674 N N . LEU A 1 86 ? 15.652 4.043 1.404 1.00 89.00 86 LEU A N 1
ATOM 675 C CA . LEU A 1 86 ? 14.849 3.991 2.630 1.00 89.00 86 LEU A CA 1
ATOM 676 C C . LEU A 1 86 ? 14.530 5.389 3.174 1.00 89.00 86 LEU A C 1
ATOM 678 O O . LEU A 1 86 ? 13.405 5.638 3.604 1.00 89.00 86 LEU A O 1
ATOM 682 N N . ILE A 1 87 ? 15.484 6.321 3.124 1.00 88.75 87 ILE A N 1
ATOM 683 C CA . ILE A 1 87 ? 15.242 7.717 3.512 1.00 88.75 87 ILE A CA 1
ATOM 684 C C . ILE A 1 87 ? 14.205 8.350 2.575 1.00 88.75 87 ILE A C 1
ATOM 686 O O . ILE A 1 87 ? 13.246 8.962 3.051 1.00 88.75 87 ILE A O 1
ATOM 690 N N . SER A 1 88 ? 14.345 8.168 1.258 1.00 88.69 88 SER A N 1
ATOM 691 C CA . SER A 1 88 ? 13.364 8.652 0.278 1.00 88.69 88 SER A CA 1
ATOM 692 C C . SER A 1 88 ? 11.999 7.999 0.463 1.00 88.69 88 SER A C 1
ATOM 694 O O . SER A 1 88 ? 10.989 8.693 0.435 1.00 88.69 88 SER A O 1
ATOM 696 N N . PHE A 1 89 ? 11.950 6.695 0.728 1.00 91.19 89 PHE A N 1
ATOM 697 C CA . PHE A 1 89 ? 10.720 5.968 1.037 1.00 91.19 89 PHE A CA 1
ATOM 698 C C . PHE A 1 89 ? 9.967 6.577 2.218 1.00 91.19 89 PHE A C 1
ATOM 700 O O . PHE A 1 89 ? 8.785 6.907 2.105 1.00 91.19 89 PHE A O 1
ATOM 707 N N . VAL A 1 90 ? 10.669 6.769 3.336 1.00 89.94 90 VAL A N 1
ATOM 708 C CA . VAL A 1 90 ? 10.110 7.364 4.551 1.00 89.94 90 VAL A CA 1
ATOM 709 C C . VAL A 1 90 ? 9.646 8.797 4.282 1.00 89.94 90 VAL A C 1
ATOM 711 O O . VAL A 1 90 ? 8.542 9.168 4.675 1.00 89.94 90 VAL A O 1
ATOM 714 N N . ASN A 1 91 ? 10.438 9.594 3.562 1.00 88.12 91 ASN A N 1
ATOM 715 C CA . ASN A 1 91 ? 10.038 10.946 3.171 1.00 88.12 91 ASN A CA 1
ATOM 716 C C . ASN A 1 91 ? 8.785 10.947 2.288 1.00 88.12 91 ASN A C 1
ATOM 718 O O . ASN A 1 91 ? 7.886 11.746 2.534 1.00 88.12 91 ASN A O 1
ATOM 722 N N . ASN A 1 92 ? 8.683 10.029 1.326 1.00 89.19 92 ASN A N 1
ATOM 723 C CA . ASN A 1 92 ? 7.514 9.922 0.461 1.00 89.19 92 ASN A CA 1
ATOM 724 C C . ASN A 1 92 ? 6.256 9.507 1.240 1.00 89.19 92 ASN A C 1
ATOM 726 O O . ASN A 1 92 ? 5.181 10.010 0.936 1.00 89.19 92 ASN A O 1
ATOM 730 N N . ILE A 1 93 ? 6.369 8.647 2.264 1.00 91.00 93 ILE A N 1
ATOM 731 C CA . ILE A 1 93 ? 5.240 8.324 3.158 1.00 91.00 93 ILE A CA 1
ATOM 732 C C . ILE A 1 93 ? 4.708 9.585 3.843 1.00 91.00 93 ILE A C 1
ATOM 734 O O . ILE A 1 93 ? 3.499 9.794 3.895 1.00 91.00 93 ILE A O 1
ATOM 738 N N . PHE A 1 94 ? 5.597 10.425 4.372 1.00 89.44 94 PHE A N 1
ATOM 739 C CA . PHE A 1 94 ? 5.184 11.665 5.026 1.00 89.44 94 PHE A CA 1
ATOM 740 C C . PHE A 1 94 ? 4.581 12.660 4.031 1.00 89.44 94 PHE A C 1
ATOM 742 O O . PHE A 1 94 ? 3.518 13.213 4.309 1.00 89.44 94 PHE A O 1
ATOM 749 N N . ASN A 1 95 ? 5.215 12.820 2.866 1.00 85.12 95 ASN A N 1
ATOM 750 C CA . ASN A 1 95 ? 4.745 13.701 1.796 1.00 85.12 95 ASN A CA 1
ATOM 751 C C . ASN A 1 95 ? 3.390 13.262 1.219 1.00 85.12 95 ASN A C 1
ATOM 753 O O . ASN A 1 95 ? 2.617 14.102 0.780 1.00 85.12 95 ASN A O 1
ATOM 757 N N . ALA A 1 96 ? 3.077 11.963 1.257 1.00 84.94 96 ALA A N 1
ATOM 758 C CA . ALA A 1 96 ? 1.778 11.440 0.836 1.00 84.94 96 ALA A CA 1
ATOM 759 C C . ALA A 1 96 ? 0.625 11.819 1.784 1.00 84.94 96 ALA A C 1
ATOM 761 O O . ALA A 1 96 ? -0.533 11.627 1.423 1.00 84.94 96 ALA A O 1
ATOM 762 N N . ILE A 1 97 ? 0.922 12.317 2.991 1.00 85.25 97 ILE A N 1
ATOM 763 C CA . ILE A 1 97 ? -0.085 12.811 3.942 1.00 85.25 97 ILE A CA 1
ATOM 764 C C . ILE A 1 97 ? -0.094 14.334 3.987 1.00 85.25 97 ILE A C 1
ATOM 766 O O . ILE A 1 97 ? -1.159 14.941 3.952 1.00 85.25 97 ILE A O 1
ATOM 770 N N . ILE A 1 98 ? 1.086 14.939 4.121 1.00 82.50 98 ILE A N 1
ATOM 771 C CA . ILE A 1 98 ? 1.265 16.389 4.168 1.00 82.50 98 ILE A CA 1
ATOM 772 C C . ILE A 1 98 ? 2.429 16.727 3.249 1.00 82.50 98 ILE A C 1
ATOM 774 O O . ILE A 1 98 ? 3.550 16.284 3.502 1.00 82.50 98 ILE A O 1
ATOM 778 N N . ASP A 1 99 ? 2.186 17.540 2.222 1.00 77.19 99 ASP A N 1
ATOM 779 C CA . ASP A 1 99 ? 3.269 18.077 1.407 1.00 77.19 99 ASP A CA 1
ATOM 780 C C . ASP A 1 99 ? 4.075 19.072 2.249 1.00 77.19 99 ASP A C 1
ATOM 782 O O . ASP A 1 99 ? 3.565 20.101 2.678 1.00 77.19 99 ASP A O 1
ATOM 786 N N . PHE A 1 100 ? 5.339 18.757 2.525 1.00 69.81 100 PHE A N 1
ATOM 787 C CA . PHE A 1 100 ? 6.235 19.642 3.271 1.00 69.81 100 PHE A CA 1
ATOM 788 C C . PHE A 1 100 ? 6.947 20.667 2.379 1.00 69.81 100 PHE A C 1
ATOM 790 O O . PHE A 1 100 ? 7.673 21.515 2.902 1.00 69.81 100 PHE A O 1
ATOM 797 N N . TRP A 1 101 ? 6.768 20.597 1.058 1.00 64.94 101 TRP A N 1
ATOM 798 C CA . TRP A 1 101 ? 7.428 21.465 0.084 1.00 64.94 101 TRP A CA 1
ATOM 799 C C . TRP A 1 101 ? 6.572 22.663 -0.352 1.00 64.94 101 TRP A C 1
ATOM 801 O O . TRP A 1 101 ? 7.104 23.602 -0.944 1.00 64.94 101 TRP A O 1
ATOM 811 N N . PHE A 1 102 ? 5.281 22.694 0.005 1.00 63.50 102 PHE A N 1
ATOM 812 C CA . PHE A 1 102 ? 4.350 23.752 -0.413 1.00 63.50 102 PHE A CA 1
ATOM 813 C C . PHE A 1 102 ? 4.843 25.173 -0.083 1.00 63.50 102 PHE A C 1
ATOM 815 O O . PHE A 1 102 ? 4.696 26.082 -0.895 1.00 63.50 102 PHE A O 1
ATOM 822 N N . VAL A 1 103 ? 5.490 25.375 1.071 1.00 60.56 103 VAL A N 1
ATOM 823 C CA . VAL A 1 103 ? 5.968 26.705 1.492 1.00 60.56 103 VAL A CA 1
ATOM 824 C C . VAL A 1 103 ? 6.981 27.281 0.497 1.00 60.56 103 VAL A C 1
ATOM 826 O O . VAL A 1 103 ? 6.922 28.470 0.198 1.00 60.56 103 VAL A O 1
ATOM 829 N N . TYR A 1 104 ? 7.858 26.444 -0.067 1.00 61.97 104 TYR A N 1
ATOM 830 C CA . TYR A 1 104 ? 8.865 26.879 -1.039 1.00 61.97 104 TYR A CA 1
ATOM 831 C C . TYR A 1 104 ? 8.259 27.215 -2.406 1.00 61.97 104 TYR A C 1
ATOM 833 O O . TYR A 1 104 ? 8.731 28.139 -3.063 1.00 61.97 104 TYR A O 1
ATOM 841 N N . ASN A 1 105 ? 7.196 26.510 -2.807 1.00 62.34 105 ASN A N 1
ATOM 842 C CA . ASN A 1 105 ? 6.490 26.765 -4.065 1.00 62.34 105 ASN A CA 1
ATOM 843 C C . ASN A 1 105 ? 5.700 28.081 -4.045 1.00 62.34 105 ASN A C 1
ATOM 845 O O . ASN A 1 105 ? 5.720 28.824 -5.023 1.00 62.34 105 ASN A O 1
ATOM 849 N N . TYR A 1 106 ? 5.005 28.376 -2.944 1.00 60.84 106 TYR A N 1
ATOM 850 C CA . TYR A 1 106 ? 4.110 29.539 -2.864 1.00 60.84 106 TYR A CA 1
ATOM 851 C C . TYR A 1 106 ? 4.777 30.794 -2.302 1.00 60.84 106 TYR A C 1
ATOM 853 O O . TYR A 1 106 ? 4.352 31.908 -2.606 1.00 60.84 106 TYR A O 1
ATOM 861 N N . PHE A 1 107 ? 5.833 30.633 -1.505 1.00 66.69 107 PHE A N 1
ATOM 862 C CA . PHE A 1 107 ? 6.553 31.747 -0.902 1.00 66.69 107 PHE A CA 1
ATOM 863 C C . PHE A 1 107 ? 8.062 31.633 -1.158 1.00 66.69 107 PHE A C 1
ATOM 865 O O . PHE A 1 107 ? 8.840 31.513 -0.210 1.00 66.69 107 PHE A O 1
ATOM 872 N N . PRO A 1 108 ? 8.508 31.724 -2.425 1.00 63.28 108 PRO A N 1
ATOM 873 C CA . PRO A 1 108 ? 9.917 31.546 -2.794 1.00 63.28 108 PRO A CA 1
ATOM 874 C C . PRO A 1 108 ? 10.856 32.552 -2.107 1.00 63.28 108 PRO A C 1
ATOM 876 O O . PRO A 1 108 ? 12.033 32.268 -1.902 1.00 63.28 108 PRO A O 1
ATOM 879 N N . ASN A 1 109 ? 10.326 33.711 -1.698 1.00 67.00 109 ASN A N 1
ATOM 880 C CA . ASN A 1 109 ? 11.073 34.765 -1.009 1.00 67.00 109 ASN A CA 1
ATOM 881 C C . ASN A 1 109 ? 11.077 34.614 0.524 1.00 67.00 109 ASN A C 1
ATOM 883 O O . ASN A 1 109 ? 11.848 35.294 1.202 1.00 67.00 109 ASN A O 1
ATOM 887 N N . LEU A 1 110 ? 10.240 33.735 1.091 1.00 63.00 110 LEU A N 1
ATOM 888 C CA . LEU A 1 110 ? 10.256 33.414 2.519 1.00 63.00 110 LEU A CA 1
ATOM 889 C C . LEU A 1 110 ? 11.329 32.358 2.776 1.00 63.00 110 LEU A C 1
ATOM 891 O O . LEU A 1 110 ? 11.066 31.168 2.944 1.00 63.00 110 LEU A O 1
ATOM 895 N N . ASN A 1 111 ? 12.577 32.816 2.802 1.00 55.06 111 ASN A N 1
ATOM 896 C CA . ASN A 1 111 ? 13.715 31.973 3.117 1.00 55.06 111 ASN A CA 1
ATOM 897 C C . ASN A 1 111 ? 13.741 31.737 4.637 1.00 55.06 111 ASN A C 1
ATOM 899 O O . ASN A 1 111 ? 14.364 32.487 5.387 1.00 55.06 111 ASN A O 1
ATOM 903 N N . PHE A 1 112 ? 13.029 30.709 5.108 1.00 59.69 112 PHE A N 1
ATOM 904 C CA . PHE A 1 112 ? 13.101 30.239 6.493 1.00 59.69 112 PHE A CA 1
ATOM 905 C C . PHE A 1 112 ? 14.008 28.997 6.600 1.00 59.69 112 PHE A C 1
ATOM 907 O O . PHE A 1 112 ? 13.509 27.890 6.815 1.00 59.69 112 PHE A O 1
ATOM 914 N N . PRO A 1 113 ? 15.345 29.128 6.487 1.00 53.81 113 PRO A N 1
ATOM 915 C CA . PRO A 1 113 ? 16.263 27.983 6.449 1.00 53.81 113 PRO A CA 1
ATOM 916 C C . PRO A 1 113 ? 16.189 27.092 7.704 1.00 53.81 113 PRO A C 1
ATOM 918 O O . PRO A 1 113 ? 16.503 25.901 7.639 1.00 53.81 113 PRO A O 1
ATOM 921 N N . ASN A 1 114 ? 15.722 27.650 8.829 1.00 50.50 114 ASN A N 1
ATOM 922 C CA . ASN A 1 114 ? 15.672 26.985 10.133 1.00 50.50 114 ASN A CA 1
ATOM 923 C C . ASN A 1 114 ? 14.277 26.464 10.530 1.00 50.50 114 ASN A C 1
ATOM 925 O O . ASN A 1 114 ? 14.183 25.623 11.424 1.00 50.50 114 ASN A O 1
ATOM 929 N N . LEU A 1 115 ? 13.192 26.889 9.868 1.00 54.59 115 LEU A N 1
ATOM 930 C CA . LEU A 1 115 ? 11.842 26.360 10.120 1.00 54.59 115 LEU A CA 1
ATOM 931 C C . LEU A 1 115 ? 11.609 25.119 9.261 1.00 54.59 115 LEU A C 1
ATOM 933 O O . LEU A 1 115 ? 10.749 25.066 8.384 1.00 54.59 115 LEU A O 1
ATOM 937 N N . ARG A 1 116 ? 12.385 24.070 9.537 1.00 63.03 116 ARG A N 1
ATOM 938 C CA . ARG A 1 116 ? 12.132 22.737 8.988 1.00 63.03 116 ARG A CA 1
ATOM 939 C C . ARG A 1 116 ? 10.929 22.127 9.711 1.00 63.03 116 ARG A C 1
ATOM 941 O O . ARG A 1 116 ? 11.097 21.198 10.497 1.00 63.03 116 ARG A O 1
ATOM 948 N N . PHE A 1 117 ? 9.719 22.639 9.461 1.00 65.88 117 PHE A N 1
ATOM 949 C CA . PHE A 1 117 ? 8.466 22.158 10.071 1.00 65.88 117 PHE A CA 1
ATOM 950 C C . PHE A 1 117 ? 8.330 20.630 10.001 1.00 65.88 117 PHE A C 1
ATOM 952 O O . PHE A 1 117 ? 7.865 19.996 10.948 1.00 65.88 117 PHE A O 1
ATOM 959 N N . GLY A 1 118 ? 8.838 20.021 8.924 1.00 68.81 118 GLY A N 1
ATOM 960 C CA . GLY A 1 118 ? 8.901 18.571 8.774 1.00 68.81 118 GLY A CA 1
ATOM 961 C C . GLY A 1 118 ? 9.636 17.840 9.903 1.00 68.81 118 GLY A C 1
ATOM 962 O O . GLY A 1 118 ? 9.231 16.740 10.248 1.00 68.81 118 GLY A O 1
ATOM 963 N N . ILE A 1 119 ? 10.662 18.418 10.535 1.00 74.31 119 ILE A N 1
ATOM 964 C CA . ILE A 1 119 ? 11.388 17.758 11.638 1.00 74.31 119 ILE A CA 1
ATOM 965 C C . ILE A 1 119 ? 10.485 17.570 12.862 1.00 74.31 119 ILE A C 1
ATOM 967 O O . ILE A 1 119 ? 10.540 16.524 13.501 1.00 74.31 119 ILE A O 1
ATOM 971 N N . TYR A 1 120 ? 9.625 18.544 13.160 1.00 81.00 120 TYR A N 1
ATOM 972 C CA . TYR A 1 120 ? 8.741 18.494 14.326 1.00 81.00 120 TYR A CA 1
ATOM 973 C C . TYR A 1 120 ? 7.429 17.754 14.039 1.00 81.00 120 TYR A C 1
ATOM 975 O O . TYR A 1 120 ? 6.890 17.080 14.914 1.00 81.00 120 TYR A O 1
ATOM 983 N N . ILE A 1 121 ? 6.927 17.833 12.802 1.00 83.38 121 ILE A N 1
ATOM 984 C CA . ILE A 1 121 ? 5.649 17.220 12.412 1.00 83.38 121 ILE A CA 1
ATOM 985 C C . ILE A 1 121 ? 5.812 15.732 12.064 1.00 83.38 121 ILE A C 1
ATOM 987 O O . ILE A 1 121 ? 4.924 14.941 12.379 1.00 83.38 121 ILE A O 1
ATOM 991 N N . LYS A 1 122 ? 6.937 15.306 11.466 1.00 87.19 122 LYS A N 1
ATOM 992 C CA . LYS A 1 122 ? 7.154 13.894 11.084 1.00 87.19 122 LYS A CA 1
ATOM 993 C C . LYS A 1 122 ? 7.032 12.914 12.263 1.00 87.19 122 LYS A C 1
ATOM 995 O O . LYS A 1 122 ? 6.331 11.917 12.099 1.00 87.19 122 LYS A O 1
ATOM 1000 N N . PRO A 1 123 ? 7.614 13.165 13.455 1.00 89.81 123 PRO A N 1
ATOM 1001 C CA . PRO A 1 123 ? 7.404 12.300 14.617 1.00 89.81 123 PRO A CA 1
ATOM 1002 C C . PRO A 1 123 ? 5.930 12.202 15.025 1.00 89.81 123 PRO A C 1
ATOM 1004 O O . PRO A 1 123 ? 5.445 11.110 15.316 1.00 89.81 123 PRO A O 1
ATOM 1007 N N . LEU A 1 124 ? 5.191 13.317 14.986 1.00 89.94 124 LEU A N 1
ATOM 1008 C CA . LEU A 1 124 ? 3.763 13.338 15.310 1.00 89.94 124 LEU A CA 1
ATOM 1009 C C . LEU A 1 124 ? 2.939 12.536 14.292 1.00 89.94 124 LEU A C 1
ATOM 1011 O O . LEU A 1 124 ? 2.079 11.746 14.681 1.00 89.94 124 LEU A O 1
ATOM 1015 N N . LEU A 1 125 ? 3.233 12.689 12.997 1.00 91.19 125 LEU A N 1
ATOM 1016 C CA . LEU A 1 125 ? 2.607 11.899 11.935 1.00 91.19 125 LEU A CA 1
ATOM 1017 C C . LEU A 1 125 ? 2.924 10.411 12.074 1.00 91.19 125 LEU A C 1
ATOM 1019 O O . LEU A 1 125 ? 2.037 9.585 11.889 1.00 91.19 125 LEU A O 1
ATOM 1023 N N . LEU A 1 126 ? 4.157 10.058 12.439 1.00 93.44 126 LEU A N 1
ATOM 1024 C CA . LEU A 1 126 ? 4.535 8.666 12.662 1.00 93.44 126 LEU A CA 1
ATOM 1025 C C . LEU A 1 126 ? 3.728 8.055 13.814 1.00 93.44 126 LEU A C 1
ATOM 1027 O O . LEU A 1 126 ? 3.175 6.965 13.664 1.00 93.44 126 LEU A O 1
ATOM 1031 N N . ILE A 1 127 ? 3.602 8.775 14.935 1.00 94.88 127 ILE A N 1
ATOM 1032 C CA . ILE A 1 127 ? 2.764 8.356 16.068 1.00 94.88 127 ILE A CA 1
ATOM 1033 C C . ILE A 1 127 ? 1.311 8.175 15.613 1.00 94.88 127 ILE A C 1
ATOM 1035 O O . ILE A 1 127 ? 0.693 7.159 15.935 1.00 94.88 127 ILE A O 1
ATOM 1039 N N . LEU A 1 128 ? 0.776 9.113 14.825 1.00 94.38 128 LEU A N 1
ATOM 1040 C CA . LEU A 1 128 ? -0.580 9.032 14.280 1.00 94.38 128 LEU A CA 1
ATOM 1041 C C . LEU A 1 128 ? -0.771 7.801 13.380 1.00 94.38 128 LEU A C 1
ATOM 1043 O O . LEU A 1 128 ? -1.769 7.093 13.533 1.00 94.38 128 LEU A O 1
ATOM 1047 N N . MET A 1 129 ? 0.168 7.513 12.475 1.00 95.44 129 MET A N 1
ATOM 1048 C CA . MET A 1 129 ? 0.114 6.338 11.595 1.00 95.44 129 MET A CA 1
ATOM 1049 C C . MET A 1 129 ? 0.126 5.039 12.407 1.00 95.44 129 MET A C 1
ATOM 1051 O O . MET A 1 129 ? -0.758 4.195 12.244 1.00 95.44 129 MET A O 1
ATOM 1055 N N . VAL A 1 130 ? 1.096 4.891 13.316 1.00 96.50 130 VAL A N 1
ATOM 1056 C CA . VAL A 1 130 ? 1.237 3.695 14.162 1.00 96.50 130 VAL A CA 1
ATOM 1057 C C . VAL A 1 130 ? -0.016 3.494 15.011 1.00 96.50 130 VAL A C 1
ATOM 1059 O O . VAL A 1 130 ? -0.569 2.392 15.060 1.00 96.50 130 VAL A O 1
ATOM 1062 N N . TYR A 1 131 ? -0.519 4.567 15.625 1.00 96.94 131 TYR A N 1
ATOM 1063 C CA . TYR A 1 131 ? -1.743 4.515 16.413 1.00 96.94 131 TYR A CA 1
ATOM 1064 C C . TYR A 1 131 ? -2.969 4.160 15.563 1.00 96.94 131 TYR A C 1
ATOM 1066 O O . TYR A 1 131 ? -3.814 3.390 16.016 1.00 96.94 131 TYR A O 1
ATOM 1074 N N . SER A 1 132 ? -3.056 4.645 14.322 1.00 97.19 132 SER A N 1
ATOM 1075 C CA . SER A 1 132 ? -4.159 4.326 13.404 1.00 97.19 132 SER A CA 1
ATOM 1076 C C . SER A 1 132 ? -4.192 2.838 13.044 1.00 97.19 132 SER A C 1
ATOM 1078 O O . SER A 1 132 ? -5.254 2.211 13.102 1.00 97.19 132 SER A O 1
ATOM 1080 N N . PHE A 1 133 ? -3.033 2.234 12.759 1.00 97.81 133 PHE A N 1
ATOM 1081 C CA . PHE A 1 133 ? -2.945 0.789 12.523 1.00 97.81 133 PHE A CA 1
ATOM 1082 C C . PHE A 1 133 ? -3.291 -0.021 13.772 1.00 97.81 133 PHE A C 1
ATOM 1084 O O . PHE A 1 133 ? -4.079 -0.968 13.692 1.00 97.81 133 PHE A O 1
ATOM 1091 N N . TYR A 1 134 ? -2.769 0.379 14.934 1.00 97.81 134 TYR A N 1
ATOM 1092 C CA . TYR A 1 134 ? -3.129 -0.236 16.211 1.00 97.81 134 TYR A CA 1
ATOM 1093 C C . TYR A 1 134 ? -4.642 -0.157 16.470 1.00 97.81 134 TYR A C 1
ATOM 1095 O O . TYR A 1 134 ? -5.272 -1.148 16.851 1.00 97.81 134 TYR A O 1
ATOM 1103 N N . PHE A 1 135 ? -5.249 1.002 16.221 1.00 96.81 135 PHE A N 1
ATOM 1104 C CA . PHE A 1 135 ? -6.672 1.228 16.426 1.00 96.81 135 PHE A CA 1
ATOM 1105 C C . PHE A 1 135 ? -7.522 0.321 15.533 1.00 96.81 135 PHE A C 1
ATOM 1107 O O . PHE A 1 135 ? -8.438 -0.340 16.026 1.00 96.81 135 PHE A O 1
ATOM 1114 N N . ILE A 1 136 ? -7.190 0.220 14.244 1.00 97.12 136 ILE A N 1
ATOM 1115 C CA . ILE A 1 136 ? -7.875 -0.681 13.310 1.00 97.12 136 ILE A CA 1
ATOM 1116 C C . ILE A 1 136 ? -7.736 -2.138 13.730 1.00 97.12 136 ILE A C 1
ATOM 1118 O O . ILE A 1 136 ? -8.745 -2.847 13.773 1.00 97.12 136 ILE A O 1
ATOM 1122 N N . TYR A 1 137 ? -6.530 -2.570 14.100 1.00 97.06 137 TYR A N 1
ATOM 1123 C CA . TYR A 1 137 ? -6.290 -3.929 14.580 1.00 97.06 137 TYR A CA 1
ATOM 1124 C C . TYR A 1 137 ? -7.160 -4.272 15.799 1.00 97.06 137 TYR A C 1
ATOM 1126 O O . TYR A 1 137 ? -7.716 -5.365 15.887 1.00 97.06 137 TYR A O 1
ATOM 1134 N N . ARG A 1 138 ? -7.339 -3.323 16.728 1.00 96.75 138 ARG A N 1
ATOM 1135 C CA . ARG A 1 138 ? -8.120 -3.531 17.959 1.00 96.75 138 ARG A CA 1
ATOM 1136 C C . ARG A 1 138 ? -9.629 -3.369 17.793 1.00 96.75 138 ARG A C 1
ATOM 1138 O O . ARG A 1 138 ? -10.372 -3.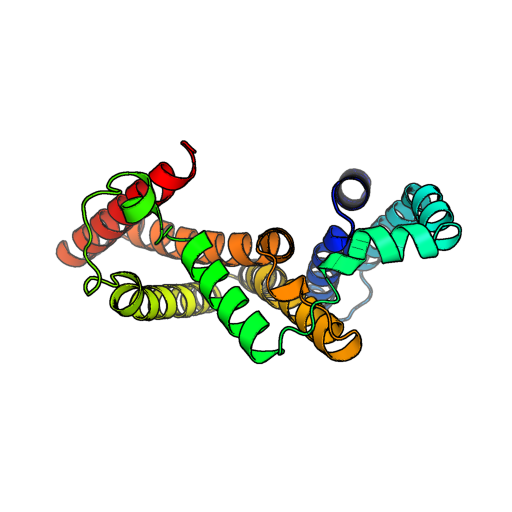902 18.616 1.00 96.75 138 ARG A O 1
ATOM 1145 N N . LYS A 1 139 ? -10.092 -2.583 16.819 1.00 95.00 139 LYS A N 1
ATOM 1146 C CA . LYS A 1 139 ? -11.505 -2.167 16.710 1.00 95.00 139 LYS A CA 1
ATOM 1147 C C . LYS A 1 139 ? -12.252 -2.764 15.525 1.00 95.00 139 LYS A C 1
ATOM 1149 O O . LYS A 1 139 ? -13.462 -2.579 15.442 1.00 95.00 139 LYS A O 1
ATOM 1154 N N . THR A 1 140 ? -11.572 -3.461 14.619 1.00 95.94 140 THR A N 1
ATOM 1155 C CA . THR A 1 140 ? -12.197 -4.040 13.423 1.00 95.94 140 THR A CA 1
ATOM 1156 C C . THR A 1 140 ? -12.027 -5.553 13.364 1.00 95.94 140 THR A C 1
ATOM 1158 O O . THR A 1 140 ? -11.181 -6.137 14.036 1.00 95.94 140 THR A O 1
ATOM 1161 N N . SER A 1 141 ? -12.856 -6.209 12.549 1.00 97.06 141 SER A N 1
ATOM 1162 C CA . SER A 1 141 ? -12.714 -7.643 12.291 1.00 97.06 141 SER A CA 1
ATOM 1163 C C . SER A 1 141 ? -11.432 -7.953 11.512 1.00 97.06 141 SER A C 1
ATOM 1165 O O . SER A 1 141 ? -10.936 -7.113 10.759 1.00 97.06 141 SER A O 1
ATOM 1167 N N . ILE A 1 142 ? -10.956 -9.200 11.609 1.00 97.06 142 ILE A N 1
ATOM 1168 C CA . ILE A 1 142 ? -9.772 -9.682 10.877 1.00 97.06 142 ILE A CA 1
ATOM 1169 C C . ILE A 1 142 ? -9.817 -9.408 9.377 1.00 97.06 142 ILE A C 1
ATOM 1171 O O . ILE A 1 142 ? -8.800 -9.078 8.783 1.00 97.06 142 ILE A O 1
ATOM 1175 N N . LYS A 1 143 ? -11.004 -9.447 8.769 1.00 96.81 143 LYS A N 1
ATOM 1176 C CA . LYS A 1 143 ? -11.181 -9.163 7.342 1.00 96.81 143 LYS A CA 1
ATOM 1177 C C . LYS A 1 143 ? -10.786 -7.736 6.963 1.00 96.81 143 LYS A C 1
ATOM 1179 O O . LYS A 1 143 ? -10.341 -7.540 5.840 1.00 96.81 143 LYS A O 1
ATOM 1184 N N . ILE A 1 144 ? -10.974 -6.769 7.862 1.00 96.88 144 ILE A N 1
ATOM 1185 C CA . ILE A 1 144 ? -10.746 -5.345 7.594 1.00 96.88 144 ILE A CA 1
ATOM 1186 C C . ILE A 1 144 ? -9.291 -4.995 7.872 1.00 96.88 144 ILE A C 1
ATOM 1188 O O . ILE A 1 144 ? -8.595 -4.532 6.971 1.00 96.88 144 ILE A O 1
ATOM 1192 N N . TRP A 1 145 ? -8.811 -5.248 9.096 1.00 97.69 145 TRP A N 1
ATOM 1193 C CA . TRP A 1 145 ? -7.447 -4.856 9.441 1.00 97.69 145 TRP A CA 1
ATOM 1194 C C . TRP A 1 145 ? -6.421 -5.595 8.589 1.00 97.69 145 TRP A C 1
ATOM 1196 O O . TRP A 1 145 ? -5.481 -4.971 8.113 1.00 97.69 145 TRP A O 1
ATOM 1206 N N . LEU A 1 146 ? -6.621 -6.888 8.315 1.00 97.88 146 LEU A N 1
ATOM 1207 C CA . LEU A 1 146 ? -5.670 -7.658 7.518 1.00 97.88 146 LEU A CA 1
ATOM 1208 C C . LEU A 1 146 ? -5.623 -7.173 6.069 1.00 97.88 146 LEU A C 1
ATOM 1210 O O . LEU A 1 146 ? -4.545 -7.129 5.484 1.00 97.88 146 LEU A O 1
ATOM 1214 N N . PHE A 1 147 ? -6.765 -6.782 5.495 1.00 97.69 147 PHE A N 1
ATOM 1215 C CA . PHE A 1 147 ? -6.806 -6.210 4.149 1.00 97.69 147 PHE A CA 1
ATOM 1216 C C . PHE A 1 147 ? -5.964 -4.934 4.079 1.00 97.69 147 PHE A C 1
ATOM 1218 O O . PHE A 1 147 ? -5.110 -4.803 3.208 1.00 97.69 147 PHE A O 1
ATOM 1225 N N . ILE A 1 14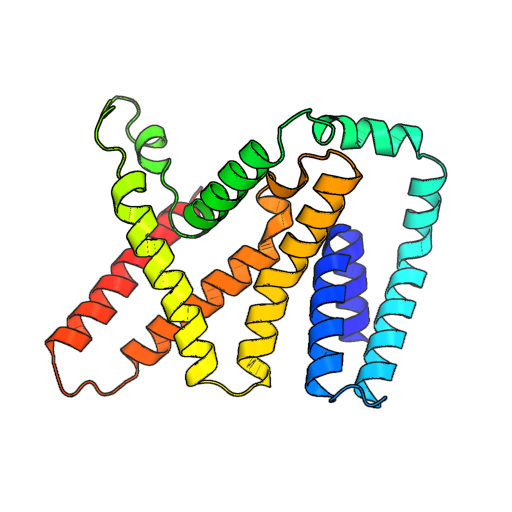8 ? -6.144 -4.035 5.049 1.00 97.69 148 ILE A N 1
ATOM 1226 C CA . ILE A 1 148 ? -5.387 -2.783 5.122 1.00 97.69 148 ILE A CA 1
ATOM 1227 C C . ILE A 1 148 ? -3.894 -3.069 5.332 1.00 97.69 148 ILE A C 1
ATOM 1229 O O . ILE A 1 148 ? -3.070 -2.535 4.600 1.00 97.69 148 ILE A O 1
ATOM 1233 N N . LEU A 1 149 ? -3.524 -3.948 6.271 1.00 97.62 149 LEU A N 1
ATOM 1234 C CA . LEU A 1 149 ? -2.113 -4.246 6.547 1.00 97.62 149 LEU A CA 1
ATOM 1235 C C . LEU A 1 149 ? -1.408 -4.916 5.363 1.00 97.62 149 LEU A C 1
ATOM 1237 O O . LEU A 1 149 ? -0.272 -4.565 5.052 1.00 97.62 149 LEU A O 1
ATOM 1241 N N . THR A 1 150 ? -2.063 -5.869 4.698 1.00 97.56 150 THR A N 1
ATOM 1242 C CA . THR A 1 150 ? -1.490 -6.539 3.521 1.00 97.56 150 THR A CA 1
ATOM 1243 C C . THR A 1 150 ? -1.322 -5.564 2.361 1.00 97.56 150 THR A C 1
ATOM 1245 O O . THR A 1 150 ? -0.252 -5.537 1.758 1.00 97.56 150 THR A O 1
ATOM 1248 N N . LEU A 1 151 ? -2.314 -4.706 2.098 1.00 96.75 151 LEU A N 1
ATOM 1249 C CA . LEU A 1 151 ? -2.222 -3.655 1.083 1.00 96.75 151 LEU A CA 1
ATOM 1250 C C . LEU A 1 151 ? -1.092 -2.657 1.382 1.00 96.75 151 LEU A C 1
ATOM 1252 O O . LEU A 1 151 ? -0.378 -2.259 0.462 1.00 96.75 151 LEU A O 1
ATOM 1256 N N . THR A 1 152 ? -0.906 -2.292 2.657 1.00 97.12 152 THR A N 1
ATOM 1257 C CA . THR A 1 152 ? 0.133 -1.345 3.075 1.00 97.12 152 THR A CA 1
ATOM 1258 C C . THR A 1 152 ? 1.533 -1.937 2.981 1.00 97.12 152 THR A C 1
ATOM 1260 O O . THR A 1 152 ? 2.430 -1.318 2.415 1.00 97.12 152 THR A O 1
ATOM 1263 N N . PHE A 1 153 ? 1.745 -3.117 3.568 1.00 97.00 153 PHE A N 1
ATOM 1264 C CA . PHE A 1 153 ? 3.091 -3.618 3.846 1.00 97.00 153 PHE A CA 1
ATOM 1265 C C . PHE A 1 153 ? 3.631 -4.581 2.793 1.00 97.00 153 PHE A C 1
ATOM 1267 O O . PHE A 1 153 ? 4.840 -4.598 2.578 1.00 97.00 153 PHE A O 1
ATOM 1274 N N . VAL A 1 154 ? 2.782 -5.359 2.111 1.00 97.31 154 VAL A N 1
ATOM 1275 C CA . VAL A 1 154 ? 3.267 -6.365 1.148 1.00 97.31 154 VAL A CA 1
ATOM 1276 C C . VAL A 1 154 ? 3.946 -5.715 -0.065 1.00 97.31 154 VAL A C 1
ATOM 1278 O O . VAL A 1 154 ? 5.075 -6.107 -0.363 1.00 97.31 154 VAL A O 1
ATOM 1281 N N . PRO A 1 155 ? 3.352 -4.717 -0.755 1.00 95.75 155 PRO A N 1
ATOM 1282 C CA . PRO A 1 155 ? 3.999 -4.102 -1.913 1.00 95.75 155 PRO A CA 1
ATOM 1283 C C . PRO A 1 155 ? 5.388 -3.502 -1.622 1.00 95.75 155 PRO A C 1
ATOM 1285 O O . PRO A 1 155 ? 6.324 -3.871 -2.333 1.00 95.75 155 PRO A O 1
ATOM 1288 N N . PRO A 1 156 ? 5.592 -2.651 -0.590 1.00 95.00 156 PRO A N 1
ATOM 1289 C CA . PRO A 1 156 ? 6.923 -2.125 -0.293 1.00 95.00 156 PRO A CA 1
ATOM 1290 C C . PRO A 1 156 ? 7.904 -3.218 0.135 1.00 95.00 156 PRO A C 1
ATOM 1292 O O . PRO A 1 156 ? 9.060 -3.147 -0.265 1.00 95.00 156 PRO A O 1
ATOM 1295 N N . LEU A 1 157 ? 7.473 -4.255 0.869 1.00 95.69 157 LEU A N 1
ATOM 1296 C CA . LEU A 1 157 ? 8.344 -5.390 1.214 1.00 95.69 157 LEU A CA 1
ATOM 1297 C C . LEU A 1 157 ? 8.893 -6.088 -0.033 1.00 95.69 157 LEU A C 1
ATOM 1299 O O . LEU A 1 157 ? 10.094 -6.333 -0.125 1.00 95.69 157 LEU A O 1
ATOM 1303 N N . LEU A 1 158 ? 8.031 -6.374 -1.009 1.00 95.25 158 LEU A N 1
ATOM 1304 C CA . LEU A 1 158 ? 8.447 -7.011 -2.260 1.00 95.25 158 LEU A CA 1
ATOM 1305 C C . LEU A 1 158 ? 9.369 -6.105 -3.087 1.00 95.25 158 LEU A C 1
ATOM 1307 O O . LEU A 1 158 ? 10.319 -6.596 -3.697 1.00 95.25 158 LEU A O 1
ATOM 1311 N N . ILE A 1 159 ? 9.130 -4.790 -3.078 1.00 93.06 159 ILE A N 1
ATOM 1312 C CA . ILE A 1 159 ? 10.011 -3.818 -3.740 1.00 93.06 159 ILE A CA 1
ATOM 1313 C C . ILE A 1 159 ? 11.377 -3.762 -3.049 1.00 93.06 159 ILE A C 1
ATOM 1315 O O . ILE A 1 159 ? 12.382 -3.784 -3.747 1.00 93.06 159 ILE A O 1
ATOM 1319 N N . VAL A 1 160 ? 11.435 -3.752 -1.713 1.00 92.94 160 VAL A N 1
ATOM 1320 C CA . VAL A 1 160 ? 12.700 -3.793 -0.955 1.00 92.94 160 VAL A CA 1
ATOM 1321 C C . VAL A 1 160 ? 13.495 -5.049 -1.306 1.00 92.94 160 VAL A C 1
ATOM 1323 O O . VAL A 1 160 ? 14.681 -4.954 -1.604 1.00 92.94 160 VAL A O 1
ATOM 1326 N N . ILE A 1 161 ? 12.845 -6.218 -1.318 1.00 92.81 161 ILE A N 1
ATOM 1327 C CA . ILE A 1 161 ? 13.495 -7.487 -1.683 1.00 92.81 161 ILE A CA 1
ATOM 1328 C C . ILE A 1 161 ? 14.066 -7.406 -3.103 1.00 92.81 161 ILE A C 1
ATOM 1330 O O . ILE A 1 161 ? 15.212 -7.793 -3.337 1.00 92.81 161 ILE A O 1
ATOM 1334 N N . ARG A 1 162 ? 13.292 -6.870 -4.053 1.00 89.88 162 ARG A N 1
ATOM 1335 C CA . ARG A 1 162 ? 13.761 -6.663 -5.426 1.00 89.88 162 ARG A CA 1
ATOM 1336 C C . ARG A 1 162 ? 14.948 -5.701 -5.477 1.00 89.88 162 ARG A C 1
ATOM 1338 O O . ARG A 1 162 ? 15.926 -6.016 -6.141 1.00 89.88 162 ARG A O 1
ATOM 1345 N N . ASP A 1 163 ? 14.860 -4.554 -4.812 1.00 89.31 163 ASP A N 1
ATOM 1346 C CA . ASP A 1 163 ? 15.893 -3.517 -4.844 1.00 89.31 163 ASP A CA 1
ATOM 1347 C C . ASP A 1 163 ? 17.215 -4.005 -4.247 1.00 89.31 163 ASP A C 1
ATOM 1349 O O . ASP A 1 163 ? 18.267 -3.667 -4.779 1.00 89.31 163 ASP A O 1
ATOM 1353 N N . ILE A 1 164 ? 17.173 -4.850 -3.211 1.00 89.56 164 ILE A N 1
ATOM 1354 C CA . ILE A 1 164 ? 18.371 -5.494 -2.649 1.00 89.56 164 ILE A CA 1
ATOM 1355 C C . ILE A 1 164 ? 18.999 -6.460 -3.661 1.00 89.56 164 ILE A C 1
ATOM 1357 O O . ILE A 1 164 ? 20.212 -6.455 -3.844 1.00 89.56 164 ILE A O 1
ATOM 1361 N N . ASN A 1 165 ? 18.187 -7.277 -4.335 1.00 88.50 165 ASN A N 1
ATOM 1362 C CA . ASN A 1 165 ? 18.695 -8.296 -5.257 1.00 88.50 165 ASN A CA 1
ATOM 1363 C C . ASN A 1 165 ? 19.177 -7.712 -6.593 1.00 88.50 165 ASN A C 1
ATOM 1365 O O . ASN A 1 165 ? 20.102 -8.243 -7.201 1.00 88.50 165 ASN A O 1
ATOM 1369 N N . ALA A 1 166 ? 18.525 -6.652 -7.068 1.00 84.31 166 ALA A N 1
ATOM 1370 C CA . ALA A 1 166 ? 18.779 -6.044 -8.370 1.00 84.31 166 ALA A CA 1
ATOM 1371 C C . ALA A 1 166 ? 19.579 -4.734 -8.285 1.00 84.31 166 ALA A C 1
ATOM 1373 O O . ALA A 1 166 ? 19.815 -4.123 -9.322 1.00 84.31 166 ALA A O 1
ATOM 1374 N N . ASN A 1 167 ? 19.969 -4.290 -7.082 1.00 82.81 167 ASN A N 1
ATOM 1375 C CA . ASN A 1 167 ? 20.566 -2.972 -6.833 1.00 82.81 167 ASN A CA 1
ATOM 1376 C C . ASN A 1 167 ? 19.785 -1.826 -7.508 1.00 82.81 167 ASN A C 1
ATOM 1378 O O . ASN A 1 167 ? 20.374 -0.925 -8.102 1.00 82.81 167 ASN A O 1
ATOM 1382 N N . SER A 1 168 ? 18.451 -1.871 -7.430 1.00 84.69 168 SER A N 1
ATOM 1383 C CA . SER A 1 168 ? 17.577 -0.874 -8.056 1.00 84.69 168 SER A CA 1
ATOM 1384 C C . SER A 1 168 ? 17.075 0.188 -7.077 1.00 84.69 168 SER A C 1
ATOM 1386 O O . SER A 1 168 ? 16.978 -0.031 -5.873 1.00 84.69 168 SER A O 1
ATOM 1388 N N . GLY A 1 169 ? 16.719 1.359 -7.606 1.00 86.00 169 GLY A N 1
ATOM 1389 C CA . GLY A 1 169 ? 16.149 2.487 -6.865 1.00 86.00 169 GLY A CA 1
ATOM 1390 C C . GLY A 1 169 ? 14.620 2.538 -6.860 1.00 86.00 169 GLY A C 1
ATOM 1391 O O . GLY A 1 169 ? 14.056 3.630 -6.767 1.00 86.00 169 GLY A O 1
ATOM 1392 N N . SER A 1 170 ? 13.922 1.409 -7.014 1.00 87.75 170 SER A N 1
ATOM 1393 C CA . SER A 1 170 ? 12.464 1.403 -7.219 1.00 87.75 170 SER A CA 1
ATOM 1394 C C . SER A 1 170 ? 11.704 1.904 -5.989 1.00 87.75 170 SER A C 1
ATOM 1396 O O . SER A 1 170 ? 10.720 2.626 -6.125 1.00 87.75 170 SER A O 1
ATOM 1398 N N . LEU A 1 171 ? 12.179 1.591 -4.787 1.00 89.38 171 LEU A N 1
ATOM 1399 C CA . LEU A 1 171 ? 11.597 1.995 -3.509 1.00 89.38 171 LEU A CA 1
ATOM 1400 C C . LEU A 1 171 ? 11.594 3.519 -3.313 1.00 89.38 171 LEU A C 1
ATOM 1402 O O . LEU A 1 171 ? 10.722 4.060 -2.637 1.00 89.38 171 LEU A O 1
ATOM 1406 N N . SER A 1 172 ? 12.536 4.229 -3.939 1.00 87.62 172 SER A N 1
ATOM 1407 C CA . SER A 1 172 ? 12.588 5.696 -3.898 1.00 87.62 172 SER A CA 1
ATOM 1408 C C . SER A 1 172 ? 11.455 6.361 -4.693 1.00 87.62 172 SER A C 1
ATOM 1410 O O . SER A 1 172 ? 11.188 7.551 -4.519 1.00 87.62 172 SER A O 1
ATOM 1412 N N . GLN A 1 173 ? 10.778 5.611 -5.568 1.00 88.81 173 GLN A N 1
ATOM 1413 C CA . GLN A 1 173 ? 9.770 6.133 -6.483 1.00 88.81 173 GLN A CA 1
ATOM 1414 C C . GLN A 1 173 ? 8.387 6.109 -5.837 1.00 88.81 173 GLN A C 1
ATOM 1416 O O . GLN A 1 173 ? 7.754 5.058 -5.741 1.00 88.81 173 GLN A O 1
ATOM 1421 N N . ALA A 1 174 ? 7.878 7.286 -5.467 1.00 85.56 174 ALA A N 1
ATOM 1422 C CA . ALA A 1 174 ? 6.574 7.425 -4.813 1.00 85.56 174 ALA A CA 1
ATOM 1423 C C . ALA A 1 174 ? 5.434 6.732 -5.589 1.00 85.56 174 ALA A C 1
ATOM 1425 O O . ALA A 1 174 ? 4.607 6.031 -5.012 1.00 85.56 174 ALA A O 1
ATOM 1426 N N . ARG A 1 175 ? 5.439 6.822 -6.925 1.00 87.12 175 ARG A N 1
ATOM 1427 C CA . ARG A 1 175 ? 4.439 6.178 -7.801 1.00 87.12 175 ARG A CA 1
ATOM 1428 C C . ARG A 1 175 ? 4.337 4.654 -7.660 1.00 87.12 175 ARG A C 1
ATOM 1430 O O . ARG A 1 175 ? 3.297 4.089 -7.974 1.00 87.12 175 ARG A O 1
ATOM 1437 N N . TYR A 1 176 ? 5.375 3.970 -7.181 1.00 89.38 176 TYR A N 1
ATOM 1438 C CA . TYR A 1 176 ? 5.340 2.514 -6.984 1.00 89.38 176 TYR A CA 1
ATOM 1439 C C . TYR A 1 176 ? 4.724 2.108 -5.642 1.00 89.38 176 TYR A C 1
ATOM 1441 O O . TYR A 1 176 ? 4.455 0.932 -5.402 1.00 89.38 176 TYR A O 1
ATOM 1449 N N . LEU A 1 177 ? 4.468 3.090 -4.780 1.00 89.94 177 LEU A N 1
ATOM 1450 C CA . LEU A 1 177 ? 4.036 2.917 -3.399 1.00 89.94 177 LEU A CA 1
ATOM 1451 C C . LEU A 1 177 ? 2.614 3.424 -3.161 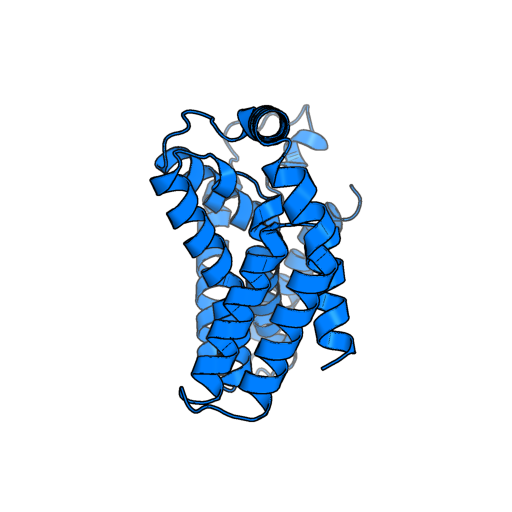1.00 89.94 177 LEU A C 1
ATOM 1453 O O . LEU A 1 177 ? 2.167 3.473 -2.019 1.00 89.94 177 LEU A O 1
ATOM 1457 N N . ILE A 1 178 ? 1.873 3.729 -4.230 1.00 91.62 178 ILE A N 1
ATOM 1458 C CA . ILE A 1 178 ? 0.468 4.151 -4.165 1.00 91.62 178 ILE A CA 1
ATOM 1459 C C . ILE A 1 178 ? -0.376 3.219 -3.270 1.00 91.62 178 ILE A C 1
ATOM 1461 O O . ILE A 1 178 ? -1.080 3.738 -2.405 1.00 91.62 178 ILE A O 1
ATOM 1465 N N . PRO A 1 179 ? -0.290 1.871 -3.367 1.00 92.62 179 PRO A N 1
ATOM 1466 C CA . PRO A 1 179 ? -1.055 0.991 -2.478 1.00 92.62 179 PRO A CA 1
ATOM 1467 C C . PRO A 1 179 ? -0.704 1.174 -0.994 1.00 92.62 179 PRO A C 1
ATOM 1469 O O . PRO A 1 179 ? -1.589 1.120 -0.142 1.00 92.62 179 PRO A O 1
ATOM 1472 N N . CYS A 1 180 ? 0.571 1.447 -0.694 1.00 94.94 180 CYS A N 1
ATOM 1473 C CA . CYS A 1 180 ? 1.044 1.730 0.659 1.00 94.94 180 CYS A CA 1
ATOM 1474 C C . CYS A 1 180 ? 0.416 3.017 1.201 1.00 94.94 180 CYS A C 1
ATOM 1476 O O . CYS A 1 180 ? -0.162 3.014 2.290 1.00 94.94 180 CYS A O 1
ATOM 1478 N N . TYR A 1 181 ? 0.445 4.091 0.409 1.00 93.62 181 TYR A N 1
ATOM 1479 C CA . TYR A 1 181 ? -0.156 5.370 0.792 1.00 93.62 181 TYR A CA 1
ATOM 1480 C C . TYR A 1 181 ? -1.662 5.250 0.991 1.00 93.62 181 TYR A C 1
ATOM 1482 O O . TYR A 1 181 ? -2.179 5.715 2.002 1.00 93.62 181 TYR A O 1
ATOM 1490 N N . LEU A 1 182 ? -2.358 4.537 0.102 1.00 94.06 182 LEU A N 1
ATOM 1491 C CA . LEU A 1 182 ? -3.791 4.283 0.245 1.00 94.06 182 LEU A CA 1
ATOM 1492 C C . LEU A 1 182 ? -4.114 3.529 1.538 1.00 94.06 182 LEU A C 1
ATOM 1494 O O . LEU A 1 182 ? -5.033 3.916 2.257 1.00 94.06 182 LEU A O 1
ATOM 1498 N N . GLY A 1 183 ? -3.356 2.482 1.864 1.00 96.38 183 GLY A N 1
ATOM 1499 C CA . GLY A 1 183 ? -3.558 1.731 3.100 1.00 96.38 183 GLY A CA 1
ATOM 1500 C C . GLY A 1 183 ? -3.346 2.584 4.358 1.00 96.38 183 GLY A C 1
ATOM 1501 O O . GLY A 1 183 ? -4.144 2.505 5.295 1.00 96.38 183 GLY A O 1
ATOM 1502 N N . ILE A 1 184 ? -2.332 3.456 4.360 1.00 95.75 184 ILE A N 1
ATOM 1503 C CA . ILE A 1 184 ? -2.087 4.422 5.444 1.00 95.75 184 ILE A CA 1
ATOM 1504 C C . ILE A 1 184 ? -3.231 5.442 5.543 1.00 95.75 184 ILE A C 1
ATOM 1506 O O . ILE A 1 184 ? -3.774 5.645 6.632 1.00 95.75 184 ILE A O 1
ATOM 1510 N N . SER A 1 185 ? -3.646 6.044 4.427 1.00 94.50 185 SER A N 1
ATOM 1511 C CA . SER A 1 185 ? -4.715 7.050 4.406 1.00 94.50 185 SER A CA 1
ATOM 1512 C C . SER A 1 185 ? -6.055 6.475 4.854 1.00 94.50 185 SER A C 1
ATOM 1514 O O . SER A 1 185 ? -6.744 7.097 5.660 1.00 94.50 185 SER A O 1
ATOM 1516 N N . ILE A 1 186 ? -6.405 5.257 4.419 1.00 95.75 186 ILE A N 1
ATOM 1517 C CA . ILE A 1 186 ? -7.599 4.546 4.905 1.00 95.75 186 ILE A CA 1
ATOM 1518 C C . ILE A 1 186 ? -7.503 4.333 6.417 1.00 95.75 186 ILE A C 1
ATOM 1520 O O . ILE A 1 186 ? -8.499 4.504 7.127 1.00 95.75 186 ILE A O 1
ATOM 1524 N N . ALA A 1 187 ? -6.316 3.983 6.920 1.00 96.94 187 ALA A N 1
ATOM 1525 C CA . ALA A 1 187 ? -6.140 3.724 8.337 1.00 96.94 187 ALA A CA 1
ATOM 1526 C C . ALA A 1 187 ? -6.399 4.965 9.197 1.00 96.94 187 ALA A C 1
ATOM 1528 O O . ALA A 1 187 ? -7.151 4.918 10.177 1.00 96.94 187 ALA A O 1
ATOM 1529 N N . ILE A 1 188 ? -5.815 6.083 8.781 1.00 95.44 188 ILE A N 1
ATOM 1530 C CA . ILE A 1 188 ? -5.965 7.383 9.429 1.00 95.44 188 ILE A CA 1
ATOM 1531 C C . ILE A 1 188 ? -7.413 7.874 9.316 1.00 95.44 188 ILE A C 1
ATOM 1533 O O . ILE A 1 188 ? -8.021 8.253 10.320 1.00 95.44 188 ILE A O 1
ATOM 1537 N N . ALA A 1 189 ? -8.009 7.802 8.123 1.00 93.62 189 ALA A N 1
ATOM 1538 C CA . ALA A 1 189 ? -9.388 8.223 7.891 1.00 93.62 189 ALA A CA 1
ATOM 1539 C C . ALA A 1 189 ? -10.380 7.450 8.772 1.00 93.62 189 ALA A C 1
ATOM 1541 O O . ALA A 1 189 ? -11.285 8.046 9.357 1.00 93.62 189 ALA A O 1
ATOM 1542 N N . TYR A 1 190 ? -10.192 6.136 8.927 1.00 94.62 190 TYR A N 1
ATOM 1543 C CA . TYR A 1 190 ? -11.034 5.321 9.801 1.00 94.62 190 TYR A CA 1
ATOM 1544 C C . TYR A 1 190 ? -10.928 5.745 11.270 1.00 94.62 190 TYR A C 1
ATOM 1546 O O . TYR A 1 190 ? -11.952 5.857 11.954 1.00 94.62 190 TYR A O 1
ATOM 1554 N N . LEU A 1 191 ? -9.711 6.008 11.762 1.00 94.25 191 LEU A N 1
ATOM 1555 C CA . LEU A 1 191 ? -9.506 6.515 13.118 1.00 94.25 191 LEU A CA 1
ATOM 1556 C C . LEU A 1 191 ? -10.286 7.820 13.321 1.00 94.25 191 LEU A C 1
ATOM 1558 O O . LEU A 1 191 ? -11.090 7.921 14.244 1.00 94.25 191 LEU A O 1
ATOM 1562 N N . PHE A 1 192 ? -10.120 8.797 12.435 1.00 91.38 192 PHE A N 1
ATOM 1563 C CA . PHE A 1 192 ? -10.817 10.074 12.568 1.00 91.38 192 PHE A CA 1
ATOM 1564 C C . PHE A 1 192 ? -12.337 9.943 12.454 1.00 91.38 192 PHE A C 1
ATOM 1566 O O . PHE A 1 192 ? -13.065 10.479 13.292 1.00 91.38 192 PHE A O 1
ATOM 1573 N N . ALA A 1 193 ? -12.830 9.181 11.477 1.00 90.44 193 ALA A N 1
ATOM 1574 C CA . ALA A 1 193 ? -14.260 8.976 11.274 1.00 90.44 193 ALA A CA 1
ATOM 1575 C C . ALA A 1 193 ? -14.929 8.301 12.482 1.00 90.44 193 ALA A C 1
ATOM 1577 O O . ALA A 1 193 ? -16.041 8.669 12.868 1.00 90.44 193 ALA A O 1
ATOM 1578 N N . THR A 1 194 ? -14.261 7.323 13.097 1.00 90.44 194 THR A N 1
ATOM 1579 C CA . THR A 1 194 ? -14.781 6.650 14.296 1.00 90.44 194 THR A CA 1
ATOM 1580 C C . THR A 1 194 ? -14.731 7.544 15.525 1.00 90.44 194 THR A C 1
ATOM 1582 O O . THR A 1 194 ? -15.695 7.568 16.289 1.00 90.44 194 THR A O 1
ATOM 1585 N N . GLN A 1 195 ? -13.657 8.313 15.702 1.00 87.38 195 GLN A N 1
ATOM 1586 C CA . GLN A 1 195 ? -13.550 9.250 16.812 1.00 87.38 195 GLN A CA 1
ATOM 1587 C C . GLN A 1 195 ? -14.623 10.337 16.706 1.00 87.38 195 GLN A C 1
ATOM 1589 O O . GLN A 1 195 ? -15.375 10.513 17.653 1.00 87.38 195 GLN A O 1
ATOM 1594 N N . ILE A 1 196 ? -14.821 10.962 15.544 1.00 83.69 196 ILE A N 1
ATOM 1595 C CA . ILE A 1 196 ? -15.882 11.969 15.350 1.00 83.69 196 ILE A CA 1
ATOM 1596 C C . ILE A 1 196 ? -17.281 11.425 15.678 1.00 83.69 196 ILE A C 1
ATOM 1598 O O . ILE A 1 196 ? -18.093 12.132 16.277 1.00 83.69 196 ILE A O 1
ATOM 1602 N N . LYS A 1 197 ? -17.575 10.179 15.287 1.00 82.50 197 LYS A N 1
ATOM 1603 C CA . LYS A 1 197 ? -18.890 9.555 15.511 1.00 82.50 197 LYS A CA 1
ATOM 1604 C C . LYS A 1 197 ? -19.119 9.118 16.956 1.00 82.50 197 LYS A C 1
ATOM 1606 O O . LYS A 1 197 ? -20.274 8.990 17.368 1.00 82.50 197 LYS A O 1
ATOM 1611 N N . ASN A 1 198 ? -18.062 8.865 17.724 1.00 77.50 198 ASN A N 1
ATOM 1612 C CA . ASN A 1 198 ? -18.214 8.443 19.108 1.00 77.50 198 ASN A CA 1
ATOM 1613 C C . ASN A 1 198 ? -18.870 9.556 19.935 1.00 77.50 198 ASN A C 1
ATOM 1615 O O . ASN A 1 198 ? -18.465 10.719 19.902 1.00 77.50 198 ASN A O 1
ATOM 1619 N N . LYS A 1 199 ? -19.880 9.187 20.732 1.00 64.38 199 LYS A N 1
ATOM 1620 C CA . LYS A 1 199 ? -20.457 10.076 21.748 1.00 64.38 199 LYS A CA 1
ATOM 1621 C C . LYS A 1 199 ? -19.419 10.283 22.853 1.00 64.38 199 LYS A C 1
ATOM 1623 O O . LYS A 1 199 ? -19.414 9.568 23.852 1.00 64.38 199 LYS A O 1
ATOM 1628 N N . PHE A 1 200 ? -18.499 11.226 22.659 1.00 61.97 200 PHE A N 1
ATOM 1629 C CA . PHE A 1 200 ? -17.550 11.595 23.702 1.00 61.97 200 PHE A CA 1
ATOM 1630 C C . 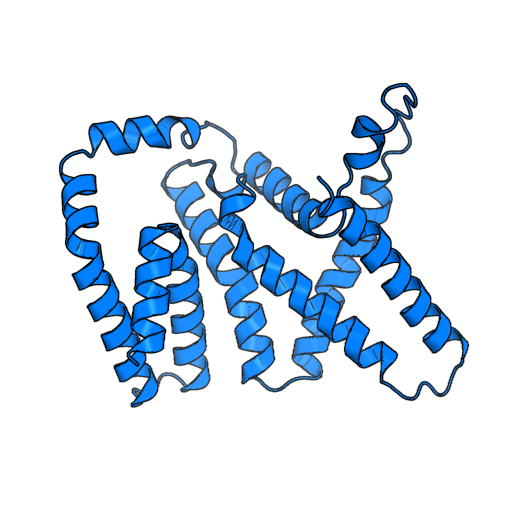PHE A 1 200 ? -18.300 12.152 24.907 1.00 61.97 200 PHE A C 1
ATOM 1632 O O . PHE A 1 200 ? -19.114 13.064 24.776 1.00 61.97 200 PHE A O 1
ATOM 1639 N N . ARG A 1 201 ? -17.972 11.639 26.095 1.00 59.19 201 ARG A N 1
ATOM 1640 C CA . ARG A 1 201 ? -18.458 12.196 27.363 1.00 59.19 201 ARG A CA 1
ATOM 1641 C C . ARG A 1 201 ? -17.812 13.556 27.671 1.00 59.19 201 ARG A C 1
ATOM 1643 O O . ARG A 1 201 ? -18.383 14.336 28.419 1.00 59.19 201 ARG A O 1
ATOM 1650 N N . ASN A 1 202 ? -16.642 13.844 27.088 1.00 71.94 202 ASN A N 1
ATOM 1651 C CA . ASN A 1 202 ? -15.865 15.058 27.335 1.00 71.94 202 ASN A CA 1
ATOM 1652 C C . ASN A 1 202 ? -15.781 15.954 26.080 1.00 71.94 202 ASN A C 1
ATOM 1654 O O . ASN A 1 202 ? -15.313 15.526 25.021 1.00 71.94 202 ASN A O 1
ATOM 1658 N N . LEU A 1 203 ? -16.211 17.214 26.207 1.00 73.75 203 LEU A N 1
ATOM 1659 C CA . LEU A 1 203 ? -16.293 18.193 25.113 1.00 73.75 203 LEU A CA 1
ATOM 1660 C C . LEU A 1 203 ? -14.923 18.551 24.514 1.00 73.75 203 LEU A C 1
ATOM 1662 O O . LEU A 1 203 ? -14.834 18.826 23.318 1.00 73.75 203 LEU A O 1
ATOM 1666 N N . TRP A 1 204 ? -13.855 18.509 25.316 1.00 76.25 204 TRP A N 1
ATOM 1667 C CA . TRP A 1 204 ? -12.490 18.790 24.855 1.00 76.25 204 TRP A CA 1
ATOM 1668 C C . TRP A 1 204 ? -11.974 17.748 23.863 1.00 76.25 204 TRP A C 1
ATOM 1670 O O . TRP A 1 204 ? -11.416 18.108 22.831 1.00 76.25 204 TRP A O 1
ATOM 1680 N N . GLN A 1 205 ? -12.223 16.462 24.128 1.00 75.50 205 GLN A N 1
ATOM 1681 C CA . GLN A 1 205 ? -11.844 15.377 23.218 1.00 75.50 205 GLN A CA 1
ATOM 1682 C C . GLN A 1 205 ? -12.580 15.506 21.886 1.00 75.50 205 GLN A C 1
ATOM 1684 O O . GLN A 1 205 ? -11.971 15.366 20.829 1.00 75.50 205 GLN A O 1
ATOM 1689 N N . LYS A 1 206 ? -13.871 15.862 21.931 1.00 77.56 206 LYS A N 1
ATOM 1690 C CA . LYS A 1 206 ? -14.649 16.156 20.726 1.00 77.56 206 LYS A CA 1
ATOM 1691 C C . LYS A 1 206 ? -14.001 17.298 19.934 1.00 77.56 206 LYS A C 1
ATOM 1693 O O . LYS A 1 206 ? -13.660 17.098 18.773 1.00 77.56 206 LYS A O 1
ATOM 1698 N N . LYS A 1 207 ? -13.767 18.461 20.557 1.00 78.88 207 LYS A N 1
ATOM 1699 C CA . LYS A 1 207 ? -13.135 19.616 19.888 1.00 78.88 207 LYS A CA 1
ATOM 1700 C C . LYS A 1 207 ? -11.768 19.273 19.288 1.00 78.88 207 LYS A C 1
ATOM 1702 O O . LYS A 1 207 ? -11.509 19.667 18.158 1.00 78.88 207 LYS A O 1
ATOM 1707 N N . PHE A 1 208 ? -10.942 18.505 19.999 1.00 85.00 208 PHE A N 1
ATOM 1708 C CA . PHE A 1 208 ? -9.638 18.059 19.509 1.00 85.00 208 PHE A CA 1
ATOM 1709 C C . PHE A 1 208 ? -9.757 17.260 18.203 1.00 85.00 208 PHE A C 1
ATOM 1711 O O . PHE A 1 208 ? -9.151 17.641 17.208 1.00 85.00 208 PHE A O 1
ATOM 1718 N N . TRP A 1 209 ? -10.601 16.222 18.155 1.00 81.44 209 TRP A N 1
ATOM 1719 C CA . TRP A 1 209 ? -10.761 15.398 16.947 1.00 81.44 209 TRP A CA 1
ATOM 1720 C C . TRP A 1 209 ? -11.362 16.163 15.759 1.00 81.44 209 TRP A C 1
ATOM 1722 O O . TRP A 1 209 ? -10.949 15.944 14.618 1.00 81.44 209 TRP A O 1
ATOM 1732 N N . TYR A 1 210 ? -12.300 17.080 16.012 1.00 82.00 210 TYR A N 1
ATOM 1733 C CA . TYR A 1 210 ? -12.837 17.957 14.966 1.00 82.00 210 TYR A CA 1
ATOM 1734 C C . TYR A 1 210 ? -11.771 18.922 14.425 1.00 82.00 210 TYR A C 1
ATOM 1736 O O . TYR A 1 210 ? -11.635 19.059 13.216 1.00 82.00 210 TYR A O 1
ATOM 1744 N N . LEU A 1 211 ? -10.967 19.551 15.287 1.00 83.38 211 LEU A N 1
ATOM 1745 C CA . LEU A 1 211 ? -9.895 20.443 14.833 1.00 83.38 211 LEU A CA 1
ATOM 1746 C C . LEU A 1 211 ? -8.803 19.682 14.077 1.00 83.38 211 LEU A C 1
ATOM 1748 O O . LEU A 1 211 ? -8.369 20.130 13.020 1.00 83.38 211 LEU A O 1
ATOM 1752 N N . SER A 1 212 ? -8.397 18.509 14.568 1.00 79.75 212 SER A N 1
ATOM 1753 C CA . SER A 1 212 ? -7.408 17.675 13.883 1.00 79.75 212 SER A CA 1
ATOM 1754 C C . SER A 1 212 ? -7.883 17.213 12.503 1.00 79.75 212 SER A C 1
ATOM 1756 O O . SER A 1 212 ? -7.078 17.175 11.579 1.00 79.75 212 SER A O 1
ATOM 1758 N N . THR A 1 213 ? -9.171 16.894 12.334 1.00 79.88 213 THR A N 1
ATOM 1759 C CA . THR A 1 213 ? -9.711 16.534 11.010 1.00 79.88 213 THR A CA 1
ATOM 1760 C C . THR A 1 213 ? -9.789 17.709 10.061 1.00 79.88 213 THR A C 1
ATOM 1762 O O . THR A 1 213 ? -9.395 17.556 8.910 1.00 79.88 213 THR A O 1
ATOM 1765 N N . ILE A 1 214 ? -10.248 18.871 10.532 1.00 81.69 214 ILE A N 1
ATOM 1766 C CA . ILE A 1 214 ? -10.276 20.088 9.714 1.00 81.69 214 ILE A CA 1
ATOM 1767 C C . ILE A 1 214 ? -8.864 20.415 9.235 1.00 81.69 214 ILE A C 1
ATOM 1769 O O . ILE A 1 214 ? -8.665 20.587 8.040 1.00 81.69 214 ILE A O 1
ATOM 1773 N N . LEU A 1 215 ? -7.878 20.410 10.138 1.00 81.81 215 LEU A N 1
ATOM 1774 C CA . LEU A 1 215 ? -6.485 20.662 9.774 1.00 81.81 215 LEU A CA 1
ATOM 1775 C C . LEU A 1 215 ? -5.986 19.661 8.731 1.00 81.81 215 LEU A C 1
ATOM 1777 O O . LEU A 1 215 ? -5.430 20.078 7.723 1.00 81.81 215 LEU A O 1
ATOM 1781 N N . LEU A 1 216 ? -6.215 18.359 8.929 1.00 78.12 216 LEU A N 1
ATOM 1782 C CA . LEU A 1 216 ? -5.786 17.349 7.959 1.00 78.12 216 LEU A CA 1
ATOM 1783 C C . LEU A 1 216 ? -6.429 17.535 6.586 1.00 78.12 216 LEU A C 1
ATOM 1785 O O . LEU A 1 216 ? -5.718 17.441 5.596 1.00 78.12 216 LEU A O 1
ATOM 1789 N N . ILE A 1 217 ? -7.731 17.819 6.519 1.00 79.62 217 ILE A N 1
ATOM 1790 C CA . ILE A 1 217 ? -8.426 18.050 5.244 1.00 79.62 217 ILE A CA 1
ATOM 1791 C C . ILE A 1 217 ? -7.899 19.323 4.581 1.00 79.62 217 ILE A C 1
ATOM 1793 O O . ILE A 1 217 ? -7.568 19.294 3.405 1.00 79.62 217 ILE A O 1
ATOM 1797 N N . SER A 1 218 ? -7.721 20.411 5.336 1.00 77.94 218 SER A N 1
ATOM 1798 C CA . SER A 1 218 ? -7.157 21.649 4.794 1.00 77.94 218 SER A CA 1
ATOM 1799 C C . SER A 1 218 ? -5.746 21.443 4.242 1.00 77.94 218 SER A C 1
ATOM 1801 O O . SER A 1 218 ? -5.456 21.905 3.147 1.00 77.94 218 SER A O 1
ATOM 1803 N N . PHE A 1 219 ? -4.877 20.713 4.945 1.00 68.38 219 PHE A N 1
ATOM 1804 C CA . PHE A 1 219 ? -3.542 20.392 4.432 1.00 68.38 219 PHE A CA 1
ATOM 1805 C C . PHE A 1 219 ? -3.570 19.402 3.259 1.00 68.38 219 PHE A C 1
ATOM 1807 O O . PHE A 1 219 ? -2.664 19.440 2.433 1.00 68.38 219 PHE A O 1
ATOM 1814 N N . TRP A 1 220 ? -4.592 18.548 3.169 1.00 64.31 220 TRP A N 1
ATOM 1815 C CA . TRP A 1 220 ? -4.767 17.585 2.082 1.00 64.31 220 TRP A CA 1
ATOM 1816 C C . TRP A 1 220 ? -5.311 18.230 0.798 1.00 64.31 220 TRP A C 1
ATOM 1818 O O . TRP A 1 220 ? -4.809 17.950 -0.284 1.00 64.31 220 TRP A O 1
ATOM 1828 N N . ASP A 1 221 ? -6.301 19.121 0.886 1.00 55.19 221 ASP A N 1
ATOM 1829 C CA . ASP A 1 221 ? -6.917 19.773 -0.283 1.00 55.19 221 ASP A CA 1
ATOM 1830 C C . ASP A 1 221 ? -5.946 20.717 -1.007 1.00 55.19 221 ASP A C 1
ATOM 1832 O O . ASP A 1 221 ? -5.982 20.828 -2.233 1.00 55.19 221 ASP A O 1
ATOM 1836 N N . PHE A 1 222 ? -5.001 21.321 -0.279 1.00 51.41 222 PHE A N 1
ATOM 1837 C CA . PHE A 1 222 ? -3.897 22.077 -0.881 1.00 51.41 222 PHE A CA 1
ATOM 1838 C C . PHE A 1 222 ? -2.995 21.221 -1.795 1.00 51.41 222 PHE A C 1
ATOM 1840 O O . PHE A 1 222 ? -2.269 21.781 -2.612 1.00 51.41 222 PHE A O 1
ATOM 1847 N N . ILE A 1 223 ? -3.054 19.886 -1.694 1.00 47.00 223 ILE A N 1
ATOM 1848 C CA . ILE A 1 223 ? -2.277 18.943 -2.515 1.00 47.00 223 ILE A CA 1
ATOM 1849 C C . ILE A 1 223 ? -3.010 18.593 -3.825 1.00 47.00 223 ILE A C 1
ATOM 1851 O O . ILE A 1 223 ? -2.350 18.289 -4.810 1.00 47.00 223 ILE A O 1
ATOM 1855 N N . LEU A 1 224 ? -4.352 18.639 -3.866 1.00 37.62 224 LEU A N 1
ATOM 1856 C CA . LEU A 1 224 ? -5.159 18.235 -5.038 1.00 37.62 224 LEU A CA 1
ATOM 1857 C C . LEU A 1 224 ? -5.430 19.363 -6.049 1.00 37.62 224 LEU A C 1
ATOM 1859 O O . LEU A 1 224 ? -5.848 19.080 -7.169 1.00 37.62 224 LEU A O 1
ATOM 1863 N N . CYS A 1 225 ? -5.220 20.626 -5.671 1.00 35.06 225 CYS A N 1
ATOM 1864 C CA . CYS A 1 225 ? -5.364 21.780 -6.570 1.00 35.06 225 CYS A CA 1
ATOM 1865 C C . CYS A 1 225 ? -4.093 22.105 -7.390 1.00 35.06 225 CYS A C 1
ATOM 1867 O O . CYS A 1 225 ? -4.068 23.143 -8.051 1.00 35.06 225 CYS A O 1
ATOM 1869 N N . ASN A 1 226 ? -3.074 21.235 -7.365 1.00 38.47 226 ASN A N 1
ATOM 1870 C CA . ASN A 1 226 ? -1.860 21.280 -8.197 1.00 38.47 226 ASN A CA 1
ATOM 1871 C C . ASN A 1 226 ? -1.692 19.973 -8.979 1.00 38.47 226 ASN A C 1
ATOM 1873 O O . ASN A 1 226 ? -1.009 20.017 -10.026 1.00 38.47 226 ASN A O 1
#